Protein AF-A0A162N1V1-F1 (afdb_monomer)

Nearest PDB structures (foldseek):
  2wbl-assembly1_B  TM=1.591E-01  e=2.374E+00  Arabidopsis thaliana
  2nty-assembly1_B  TM=1.652E-01  e=4.069E+00  Arabidopsis thaliana
  2wbl-assembly1_A  TM=1.529E-01  e=6.974E+00  Arabidopsis thaliana

Structure (mmCIF, N/CA/C/O backbone):
data_AF-A0A162N1V1-F1
#
_entry.id   AF-A0A162N1V1-F1
#
loop_
_atom_site.group_PDB
_atom_site.id
_atom_site.type_symbol
_atom_site.label_atom_id
_atom_site.label_alt_id
_atom_site.label_comp_id
_atom_site.label_asym_id
_atom_site.label_entity_id
_atom_site.label_seq_id
_atom_site.pdbx_PDB_ins_code
_atom_site.Cartn_x
_atom_site.Cartn_y
_atom_site.Cartn_z
_atom_site.occupancy
_atom_site.B_iso_or_equiv
_atom_site.auth_seq_id
_atom_site.auth_comp_id
_atom_site.auth_asym_id
_atom_site.auth_atom_id
_atom_site.pdbx_PDB_model_num
ATOM 1 N N . MET A 1 1 ? -23.424 -0.439 7.252 1.00 66.56 1 MET A N 1
ATOM 2 C CA . MET A 1 1 ? -23.091 0.760 8.064 1.00 66.56 1 MET A CA 1
ATOM 3 C C . MET A 1 1 ? -23.721 2.068 7.557 1.00 66.56 1 MET A C 1
ATOM 5 O O . MET A 1 1 ? -23.183 3.139 7.819 1.00 66.56 1 MET A O 1
ATOM 9 N N . TYR A 1 2 ? -24.868 2.038 6.872 1.00 81.31 2 TYR A N 1
ATOM 10 C CA . TYR A 1 2 ? -25.523 3.265 6.403 1.00 81.31 2 TYR A CA 1
ATOM 11 C C . TYR A 1 2 ? -26.955 3.328 6.916 1.00 81.31 2 TYR A C 1
ATOM 13 O O . TYR A 1 2 ? -27.543 2.289 7.212 1.00 81.31 2 TYR A O 1
ATOM 21 N N . TYR A 1 3 ? -27.507 4.531 7.008 1.00 83.12 3 TYR A N 1
ATOM 22 C CA . TYR A 1 3 ? -28.946 4.743 7.127 1.00 83.12 3 TYR A CA 1
ATOM 23 C C . TYR A 1 3 ? -29.413 5.690 6.024 1.00 83.12 3 TYR A C 1
ATOM 25 O O . TYR A 1 3 ? -28.648 6.526 5.539 1.00 83.12 3 TYR A O 1
ATOM 33 N N . GLU A 1 4 ? -30.661 5.536 5.601 1.00 89.25 4 GLU A N 1
ATOM 34 C CA . GLU A 1 4 ? -31.267 6.379 4.576 1.00 89.25 4 GLU A CA 1
ATOM 35 C C . GLU A 1 4 ? -32.156 7.424 5.233 1.00 89.25 4 GLU A C 1
ATOM 37 O O . GLU A 1 4 ? -32.914 7.127 6.156 1.00 89.25 4 GLU A O 1
ATOM 42 N N . LYS A 1 5 ? -32.060 8.662 4.755 1.00 86.94 5 LYS A N 1
ATOM 43 C CA . LYS A 1 5 ? -32.972 9.727 5.151 1.00 86.94 5 LYS A CA 1
ATOM 44 C C . LYS A 1 5 ? -33.455 10.461 3.917 1.00 86.94 5 LYS A C 1
ATOM 46 O O . LYS A 1 5 ? -32.664 10.805 3.035 1.00 86.94 5 LYS A O 1
ATOM 51 N N . ASP A 1 6 ? -34.749 10.729 3.894 1.00 90.44 6 ASP A N 1
ATOM 52 C CA . ASP A 1 6 ? -35.349 11.560 2.869 1.00 90.44 6 ASP A CA 1
ATOM 53 C C . ASP A 1 6 ? -34.936 13.015 3.068 1.00 90.44 6 ASP A C 1
ATOM 55 O O . ASP A 1 6 ? -35.068 13.586 4.158 1.00 90.44 6 ASP A O 1
ATOM 59 N N . LYS A 1 7 ? -34.426 13.624 2.001 1.00 90.38 7 LYS A N 1
ATOM 60 C CA . LYS A 1 7 ? -34.150 15.055 1.955 1.00 90.38 7 LYS A CA 1
ATOM 61 C C . LYS A 1 7 ? -34.805 15.689 0.749 1.00 90.38 7 LYS A C 1
ATOM 63 O O . LYS A 1 7 ? -34.819 15.136 -0.349 1.00 90.38 7 LYS A O 1
ATOM 68 N N . TRP A 1 8 ? -35.300 16.891 0.986 1.00 88.75 8 TRP A N 1
ATOM 69 C CA . TRP A 1 8 ? -35.895 17.739 -0.024 1.00 88.75 8 TRP A CA 1
ATOM 70 C C . TRP A 1 8 ? -34.824 18.605 -0.675 1.00 88.75 8 TRP A C 1
ATOM 72 O O . TRP A 1 8 ? -34.018 19.237 0.008 1.00 88.75 8 TRP A O 1
ATOM 82 N N . PHE A 1 9 ? -34.835 18.633 -2.000 1.00 86.88 9 PHE A N 1
ATOM 83 C CA . PHE A 1 9 ? -33.940 19.429 -2.824 1.00 86.88 9 PHE A CA 1
ATOM 84 C C . PHE A 1 9 ? -34.755 20.326 -3.745 1.00 86.88 9 PHE A C 1
ATOM 86 O O . PHE A 1 9 ? -35.686 19.862 -4.405 1.00 86.88 9 PHE A O 1
ATOM 93 N N . ALA A 1 10 ? -34.382 21.600 -3.818 1.00 87.69 10 ALA A N 1
ATOM 94 C CA . ALA A 1 10 ? -34.964 22.529 -4.772 1.00 87.69 10 ALA A CA 1
ATOM 95 C C . ALA A 1 10 ? -34.294 22.355 -6.141 1.00 87.69 10 ALA A C 1
ATOM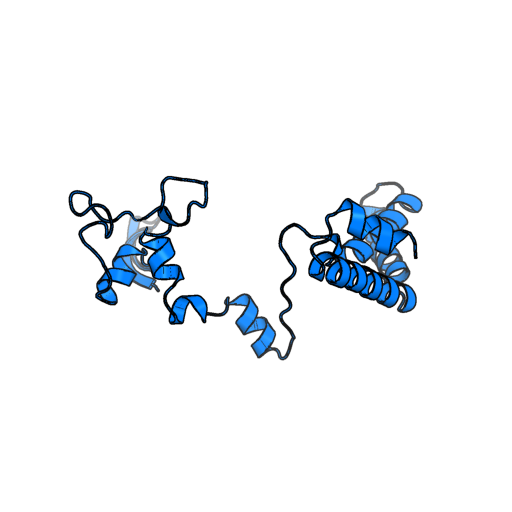 97 O O . ALA A 1 10 ? -33.071 22.448 -6.270 1.00 87.69 10 ALA A O 1
ATOM 98 N N . LYS A 1 11 ? -35.093 22.119 -7.182 1.00 84.06 11 LYS A N 1
ATOM 99 C CA . LYS A 1 11 ? -34.633 22.199 -8.572 1.00 84.06 11 LYS A CA 1
ATOM 100 C C . LYS A 1 11 ? -34.543 23.661 -9.007 1.00 84.06 11 LYS A C 1
ATOM 102 O O . LYS A 1 11 ? -35.267 24.516 -8.507 1.00 84.06 11 LYS A O 1
ATOM 107 N N . LYS A 1 12 ? -33.728 23.932 -10.033 1.00 80.25 12 LYS A N 1
ATOM 108 C CA . LYS A 1 12 ? -33.642 25.258 -10.679 1.00 80.25 12 LYS A CA 1
ATOM 109 C C . LYS A 1 12 ? -34.987 25.755 -11.237 1.00 80.25 12 LYS A C 1
ATOM 111 O O . LYS A 1 12 ? -35.164 26.954 -11.387 1.00 80.25 12 LYS A O 1
ATOM 116 N N . SER A 1 13 ? -35.928 24.848 -11.511 1.00 80.88 13 SER A N 1
ATOM 117 C CA . SER A 1 13 ? -37.301 25.157 -11.931 1.00 80.88 13 SER A CA 1
ATOM 118 C C . SER A 1 13 ? -38.235 25.581 -10.786 1.00 80.88 13 SER A C 1
ATOM 120 O O . SER A 1 13 ? -39.411 25.816 -11.033 1.00 80.88 13 SER A O 1
ATOM 122 N N . GLY A 1 14 ? -37.761 25.622 -9.533 1.00 82.06 14 GLY A N 1
ATOM 123 C CA . GLY A 1 14 ? -38.580 25.906 -8.346 1.00 82.06 14 GLY A CA 1
ATOM 124 C C . GLY A 1 14 ? -39.347 24.698 -7.792 1.00 82.06 14 GLY A C 1
ATOM 125 O O . GLY A 1 14 ? -39.956 24.789 -6.730 1.00 82.06 14 GLY A O 1
ATOM 126 N N . GLN A 1 15 ? -39.297 23.545 -8.467 1.00 85.31 15 GLN A N 1
ATOM 127 C CA . GLN A 1 15 ? -39.925 22.310 -7.997 1.00 85.31 15 GLN A CA 1
ATOM 128 C C . GLN A 1 15 ? -39.075 21.632 -6.912 1.00 85.31 15 GLN A C 1
ATOM 130 O O . GLN A 1 15 ? -37.866 21.459 -7.078 1.00 85.31 15 GLN A O 1
ATOM 135 N N . TRP A 1 16 ? -39.716 21.175 -5.839 1.00 86.25 16 TRP A N 1
ATOM 136 C CA . TRP A 1 16 ? -39.074 20.366 -4.806 1.00 86.25 16 TRP A CA 1
ATOM 137 C C . TRP A 1 16 ? -39.120 18.885 -5.165 1.00 86.25 16 TRP A C 1
ATOM 139 O O . TRP A 1 16 ? -40.156 18.369 -5.583 1.00 86.25 16 TRP A O 1
ATOM 149 N N . VAL A 1 17 ? -37.995 18.196 -4.994 1.00 89.56 17 VAL A N 1
ATOM 150 C CA . VAL A 1 17 ? -37.920 16.738 -5.115 1.00 89.56 17 VAL A CA 1
ATOM 151 C C . VAL A 1 17 ? -37.348 16.119 -3.858 1.00 89.56 17 VAL A C 1
ATOM 153 O O . VAL A 1 17 ? -36.407 16.642 -3.261 1.00 89.56 17 VAL A O 1
ATOM 156 N N . GLN A 1 18 ? -37.931 14.995 -3.465 1.00 89.94 18 GLN A N 1
ATOM 157 C CA . GLN A 1 18 ? -37.475 14.187 -2.349 1.00 89.94 18 GLN A CA 1
ATOM 158 C C . GLN A 1 18 ? -36.521 13.126 -2.885 1.00 89.94 18 GLN A C 1
ATOM 160 O O . GLN A 1 18 ? -36.903 12.319 -3.729 1.00 89.94 18 GLN A O 1
ATOM 165 N N . ASN A 1 19 ? -35.285 13.130 -2.396 1.00 88.81 19 ASN A N 1
ATOM 166 C CA . ASN A 1 19 ? -34.321 12.078 -2.689 1.00 88.81 19 ASN A CA 1
ATOM 167 C C . ASN A 1 19 ? -33.928 11.382 -1.388 1.00 88.81 19 ASN A C 1
ATOM 169 O O . ASN A 1 19 ? -33.697 12.033 -0.363 1.00 88.81 19 ASN A O 1
ATOM 173 N N . LYS A 1 20 ? -33.777 10.060 -1.457 1.00 90.12 20 LYS A N 1
ATOM 174 C CA . LYS A 1 20 ? -33.147 9.275 -0.397 1.00 90.12 20 LYS A CA 1
ATOM 175 C C . LYS A 1 20 ? -31.642 9.482 -0.438 1.00 90.12 20 LYS A C 1
ATOM 177 O O . LYS A 1 20 ? -31.002 9.209 -1.450 1.00 90.1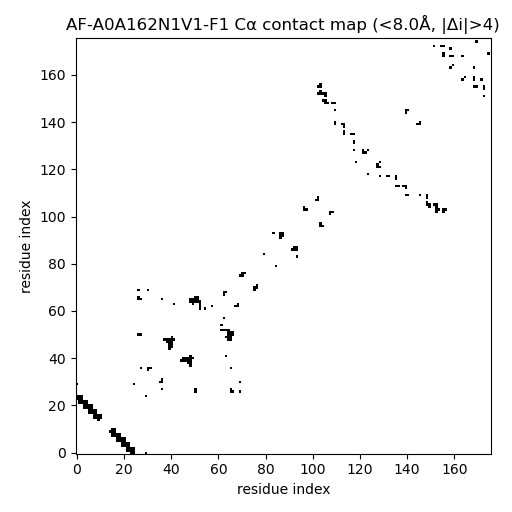2 20 LYS A O 1
ATOM 182 N N . ILE A 1 21 ? -31.074 9.945 0.669 1.00 90.06 21 ILE A N 1
ATOM 183 C CA . ILE A 1 21 ? -29.625 10.066 0.831 1.00 90.06 21 ILE A CA 1
ATOM 184 C C . ILE A 1 21 ? -29.156 9.020 1.833 1.00 90.06 21 ILE A C 1
ATOM 186 O O . ILE A 1 21 ? -29.722 8.904 2.921 1.00 90.06 21 ILE A O 1
ATOM 190 N N . LYS A 1 22 ? -28.087 8.303 1.480 1.00 90.44 22 LYS A N 1
ATOM 191 C CA . LYS A 1 22 ? -27.373 7.403 2.388 1.00 90.44 22 LYS A CA 1
ATOM 192 C C . LYS A 1 22 ? -26.377 8.187 3.240 1.00 90.44 22 LYS A C 1
ATOM 194 O O . LYS A 1 22 ? -25.547 8.925 2.715 1.00 90.44 22 LYS A O 1
ATOM 199 N N . TYR A 1 23 ? -26.438 7.985 4.549 1.00 85.06 23 TYR A N 1
ATOM 200 C CA . TYR A 1 23 ? -25.517 8.536 5.538 1.00 85.06 23 TYR A CA 1
ATOM 201 C C . TYR A 1 23 ? -24.689 7.424 6.161 1.00 85.06 23 TYR A C 1
ATOM 203 O O . TYR A 1 23 ? -25.230 6.371 6.489 1.00 85.06 23 TYR A O 1
ATOM 211 N N . VAL A 1 24 ? -23.390 7.661 6.347 1.00 86.81 24 VAL A N 1
ATOM 212 C CA . VAL A 1 24 ? -22.519 6.758 7.112 1.00 86.81 24 VAL A CA 1
ATOM 213 C C . VAL A 1 24 ? -22.916 6.841 8.586 1.00 86.81 24 VAL A C 1
ATOM 215 O O . VAL A 1 24 ? -23.063 7.939 9.131 1.00 86.81 24 VAL A O 1
ATOM 218 N N . LYS A 1 25 ? -23.102 5.691 9.237 1.00 88.50 25 LYS A N 1
ATOM 219 C CA . LYS A 1 25 ? -23.324 5.630 10.686 1.00 88.50 25 LYS A CA 1
ATOM 220 C C . LYS A 1 25 ? -22.042 6.030 11.422 1.00 88.50 25 LYS A C 1
ATOM 222 O O . LYS A 1 25 ? -20.963 5.552 11.093 1.00 88.50 25 LYS A O 1
ATOM 227 N N . GLY A 1 26 ? -22.163 6.902 12.421 1.00 89.25 26 GLY A N 1
ATOM 228 C CA . GLY A 1 26 ? -21.042 7.254 13.295 1.00 89.25 26 GLY A CA 1
ATOM 229 C C . GLY A 1 26 ? -20.759 6.158 14.325 1.00 89.25 26 GLY A C 1
ATOM 230 O O . GLY A 1 26 ? -21.663 5.411 14.693 1.00 89.25 26 GLY A O 1
ATOM 231 N N . VAL A 1 27 ? -19.528 6.107 14.840 1.00 90.25 27 VAL A N 1
ATOM 232 C CA . VAL A 1 27 ? -19.072 5.081 15.801 1.00 90.25 27 VAL A CA 1
ATOM 233 C C . VAL A 1 27 ? -19.964 4.953 17.026 1.00 90.25 27 VAL A C 1
ATOM 235 O O . VAL A 1 27 ? -20.311 3.841 17.406 1.00 90.25 27 VAL A O 1
ATOM 238 N N . ARG A 1 28 ? -20.410 6.075 17.600 1.00 90.00 28 ARG A N 1
ATOM 239 C CA . ARG A 1 28 ? -21.364 6.054 18.714 1.00 90.00 28 ARG A CA 1
ATOM 240 C C . ARG A 1 28 ? -22.637 5.282 18.370 1.00 90.00 28 ARG A C 1
ATOM 242 O O . ARG A 1 28 ? -23.040 4.423 19.135 1.00 90.00 28 ARG A O 1
ATOM 249 N N . HIS A 1 29 ? -23.237 5.571 17.218 1.00 89.94 29 HIS A N 1
ATOM 250 C CA . HIS A 1 29 ? -24.493 4.947 16.816 1.00 89.94 29 HIS A CA 1
ATOM 251 C C . HIS A 1 29 ? -24.323 3.445 16.571 1.00 89.94 29 HIS A C 1
ATOM 253 O O . HIS A 1 29 ? -25.170 2.659 16.970 1.00 89.94 29 HIS A O 1
ATOM 259 N N . ILE A 1 30 ? -23.197 3.045 15.970 1.00 90.88 30 ILE A N 1
ATOM 260 C CA . ILE A 1 30 ? -22.855 1.630 15.778 1.00 90.88 30 ILE A CA 1
ATOM 261 C C . ILE A 1 30 ? -22.741 0.923 17.138 1.00 90.88 30 ILE A C 1
ATOM 263 O O . ILE A 1 30 ? -23.333 -0.131 17.337 1.00 90.88 30 ILE A O 1
ATOM 267 N N . LEU A 1 31 ? -22.035 1.526 18.098 1.00 90.75 31 LEU A N 1
ATOM 268 C CA . LEU A 1 31 ? -21.879 0.957 19.439 1.00 90.75 31 LEU A CA 1
ATOM 269 C C . LEU A 1 31 ? -23.195 0.926 20.230 1.00 90.75 31 LEU A C 1
ATOM 271 O O . LEU A 1 31 ? -23.425 -0.022 20.973 1.00 90.75 31 LEU A O 1
ATOM 275 N N . GLU A 1 32 ? -24.067 1.924 20.070 1.00 91.75 32 GLU A N 1
ATOM 276 C CA . GLU A 1 32 ? -25.410 1.938 20.670 1.00 91.75 32 GLU A CA 1
ATOM 277 C C . GLU A 1 32 ? -26.279 0.800 20.115 1.00 91.75 32 GLU A C 1
ATOM 279 O O . GLU A 1 32 ? -26.897 0.080 20.895 1.00 91.75 32 GLU A O 1
ATOM 284 N N . GLU A 1 33 ? -26.279 0.581 18.794 1.00 91.00 33 GLU A N 1
ATOM 285 C CA . GLU A 1 33 ? -27.004 -0.532 18.155 1.00 91.00 33 GLU A CA 1
ATOM 286 C C . GLU A 1 33 ? -26.528 -1.904 18.649 1.00 91.00 33 GLU A C 1
ATOM 288 O O . GLU A 1 33 ? -27.315 -2.846 18.708 1.00 91.00 33 GLU A O 1
ATOM 293 N N . TYR A 1 34 ? -25.252 -2.010 19.020 1.00 88.69 34 TYR A N 1
ATOM 294 C CA . TYR A 1 34 ? -24.638 -3.250 19.495 1.00 88.69 34 TYR A CA 1
ATOM 295 C C . TYR A 1 34 ? -24.764 -3.409 21.022 1.00 88.69 34 TYR A C 1
ATOM 297 O O . TYR A 1 34 ? -24.332 -4.419 21.571 1.00 88.69 34 TYR A O 1
ATOM 305 N N . GLY A 1 35 ? -25.331 -2.422 21.729 1.00 91.38 35 GLY A N 1
ATOM 306 C CA . GLY A 1 35 ? -25.414 -2.421 23.195 1.00 91.38 35 GLY A CA 1
ATOM 307 C C . GLY A 1 35 ? -24.058 -2.258 23.895 1.00 91.38 35 GLY A C 1
ATOM 308 O O . GLY A 1 35 ? -23.925 -2.590 25.068 1.00 91.38 35 GLY A O 1
ATOM 309 N N . LEU A 1 36 ? -23.051 -1.751 23.181 1.00 90.69 36 LEU A N 1
ATOM 310 C CA . LEU A 1 36 ? -21.666 -1.602 23.639 1.00 90.69 36 LEU A CA 1
ATOM 311 C C . LEU A 1 36 ? -21.281 -0.143 23.928 1.00 90.69 36 LEU A C 1
ATOM 313 O O . LEU A 1 36 ? -20.124 0.155 24.227 1.00 90.69 36 LEU A O 1
ATOM 317 N N . TRP A 1 37 ? -22.227 0.793 23.815 1.00 90.69 37 TRP A N 1
ATOM 318 C CA . TRP A 1 37 ? -21.974 2.189 24.147 1.00 90.69 37 TRP A CA 1
ATOM 319 C C . TRP A 1 37 ? -21.910 2.411 25.659 1.00 90.69 37 TRP A C 1
ATOM 321 O O . TRP A 1 37 ? -22.849 2.099 26.391 1.00 90.69 37 TRP A O 1
ATOM 331 N N . LEU A 1 38 ? -20.816 3.016 26.121 1.00 87.12 38 LEU A N 1
ATOM 332 C CA . LEU A 1 38 ? -20.636 3.398 27.516 1.00 87.12 38 LEU A CA 1
ATOM 333 C C . LEU A 1 38 ? -20.939 4.888 27.705 1.00 87.12 38 LEU A C 1
ATOM 335 O O . LEU A 1 38 ? -20.357 5.748 27.047 1.00 87.12 38 LEU A O 1
ATOM 339 N N . GLU A 1 39 ? -21.808 5.218 28.661 1.00 87.69 39 GLU A N 1
ATOM 340 C CA . GLU A 1 39 ? -22.079 6.618 29.030 1.00 87.69 39 GLU A CA 1
ATOM 341 C C . GLU A 1 39 ? -20.889 7.276 29.747 1.00 87.69 39 GLU A C 1
ATOM 343 O O . GLU A 1 39 ? -20.705 8.497 29.702 1.00 87.69 39 GLU A O 1
ATOM 348 N N . LYS A 1 40 ? -20.059 6.461 30.406 1.00 84.81 40 LYS A N 1
ATOM 349 C CA . LYS A 1 40 ? -18.925 6.882 31.233 1.00 84.81 40 LYS A CA 1
ATOM 350 C C . LYS A 1 40 ? -17.637 6.204 30.781 1.00 84.81 40 LYS A C 1
ATOM 352 O O . LYS A 1 40 ? -17.659 5.090 30.272 1.00 84.81 40 LYS A O 1
ATOM 357 N N . ASP A 1 41 ? -16.518 6.894 30.966 1.00 80.75 41 ASP A N 1
ATOM 358 C CA . ASP A 1 41 ? -15.185 6.362 30.681 1.00 80.75 41 ASP A CA 1
ATOM 359 C C . ASP A 1 41 ? -14.837 5.235 31.678 1.00 80.75 41 ASP A C 1
ATOM 361 O O . ASP A 1 41 ? -15.076 5.375 32.880 1.00 80.75 41 ASP A O 1
ATOM 365 N N . LEU A 1 42 ? -14.278 4.129 31.169 1.00 75.44 42 LEU A N 1
ATOM 366 C CA . LEU A 1 42 ? -13.913 2.930 31.943 1.00 75.44 42 LEU A CA 1
ATOM 367 C C . LEU A 1 42 ? -12.929 3.229 33.085 1.00 75.44 42 LEU A C 1
ATOM 369 O O . LEU A 1 42 ? -12.992 2.591 34.132 1.00 75.44 42 LEU A O 1
ATOM 373 N N . TYR A 1 43 ? -12.049 4.217 32.902 1.00 74.25 43 TYR A N 1
ATOM 374 C CA . TYR A 1 43 ? -10.979 4.562 33.844 1.00 74.25 43 TYR A CA 1
ATOM 375 C C . TYR A 1 43 ? -11.292 5.825 34.641 1.00 74.25 43 TYR A C 1
ATOM 377 O O . TYR A 1 43 ? -10.715 6.065 35.701 1.00 74.25 43 TYR A O 1
ATOM 385 N N . ASN A 1 44 ? -12.207 6.659 34.143 1.00 76.19 44 ASN A N 1
ATOM 386 C CA . ASN A 1 44 ? -12.663 7.849 34.845 1.00 76.19 44 ASN A CA 1
ATOM 387 C C . ASN A 1 44 ? -14.197 7.942 34.827 1.00 76.19 44 ASN A C 1
ATOM 389 O O . ASN A 1 44 ? -14.754 8.661 33.994 1.00 76.19 44 ASN A O 1
ATOM 393 N N . PRO A 1 45 ? -14.886 7.310 35.796 1.00 7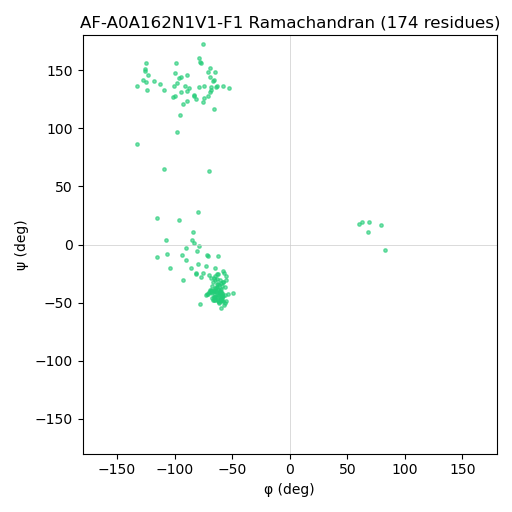7.69 45 PRO A N 1
ATOM 394 C CA . PRO A 1 45 ? -16.351 7.264 35.855 1.00 77.69 45 PRO A CA 1
ATOM 395 C C . PRO A 1 45 ? -17.041 8.631 36.002 1.00 77.69 45 PRO A C 1
ATOM 397 O O . PRO A 1 45 ? -18.268 8.726 35.920 1.00 77.69 45 PRO A O 1
ATOM 400 N N . ILE A 1 46 ? -16.279 9.697 36.262 1.00 81.12 46 ILE A N 1
ATOM 401 C CA . ILE A 1 46 ? -16.779 11.075 36.347 1.00 81.12 46 ILE A CA 1
ATOM 402 C C . ILE A 1 46 ? -16.915 11.683 34.941 1.00 81.12 46 ILE A C 1
ATOM 404 O O . ILE A 1 46 ? -17.715 12.591 34.722 1.00 81.12 46 ILE A O 1
ATOM 408 N N . LYS A 1 47 ? -16.151 11.184 33.963 1.00 81.44 47 LYS A N 1
ATOM 409 C CA . LYS A 1 47 ? -16.116 11.703 32.594 1.00 81.44 47 LYS A CA 1
ATOM 410 C C . LYS A 1 47 ? -16.968 10.849 31.659 1.00 81.44 47 LYS A C 1
ATOM 412 O O . LYS A 1 47 ? -17.064 9.635 31.814 1.00 81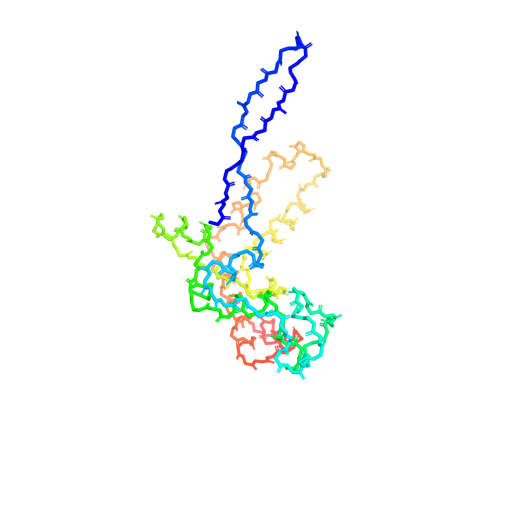.44 47 LYS A O 1
ATOM 417 N N . LYS A 1 48 ? -17.552 11.499 30.649 1.00 85.81 48 LYS A N 1
ATOM 418 C CA . LYS A 1 48 ? -18.207 10.810 29.530 1.00 85.81 48 LYS A CA 1
ATOM 419 C C . LYS A 1 48 ? -17.186 10.024 28.720 1.00 85.81 48 LYS A C 1
ATOM 421 O O . LYS A 1 48 ? -16.038 10.463 28.586 1.00 85.81 48 LYS A O 1
ATOM 426 N N . TRP A 1 49 ? -17.626 8.911 28.143 1.00 86.75 49 TRP A N 1
ATOM 427 C CA . TRP A 1 49 ? -16.776 8.143 27.249 1.00 86.75 49 TRP A CA 1
ATOM 428 C C . TRP A 1 49 ? -16.404 8.961 26.011 1.00 86.75 49 TRP A C 1
ATOM 430 O O . TRP A 1 49 ? -17.212 9.703 25.445 1.00 86.75 49 TRP A O 1
ATOM 440 N N . ARG A 1 50 ? -15.132 8.885 25.628 1.00 86.38 50 ARG A N 1
ATOM 441 C CA . ARG A 1 50 ? -14.563 9.708 24.562 1.00 86.38 50 ARG A CA 1
ATOM 442 C C . ARG A 1 50 ? -14.682 8.987 23.229 1.00 86.38 50 ARG A C 1
ATOM 444 O O . ARG A 1 50 ? -14.354 7.810 23.143 1.00 86.38 50 ARG A O 1
ATOM 451 N N . LEU A 1 51 ? -15.075 9.716 22.184 1.00 86.00 51 LEU A N 1
ATOM 452 C CA . LEU A 1 51 ? -15.035 9.210 20.807 1.00 86.00 51 LEU A CA 1
ATOM 453 C C . LEU A 1 51 ? -13.592 8.950 20.358 1.00 86.00 51 LEU A C 1
ATOM 455 O O . LEU A 1 51 ? -13.280 7.859 19.885 1.00 86.00 51 LEU A O 1
ATOM 459 N N . ASP A 1 52 ? -12.716 9.928 20.604 1.00 82.75 52 ASP A N 1
ATOM 460 C CA . ASP A 1 52 ? -11.320 9.943 20.167 1.00 82.75 52 ASP A CA 1
ATOM 461 C C . ASP A 1 52 ? -10.342 10.094 21.336 1.00 82.75 52 ASP A C 1
ATOM 463 O O . ASP A 1 52 ? -10.605 10.795 22.323 1.00 82.75 52 ASP A O 1
ATOM 467 N N . CYS A 1 53 ? -9.181 9.455 21.205 1.00 76.38 53 CYS A N 1
ATOM 468 C CA . CYS A 1 53 ? -8.047 9.653 22.101 1.00 76.38 53 CYS A CA 1
ATOM 469 C C . CYS A 1 53 ? -7.451 11.052 21.906 1.00 76.38 53 CYS A C 1
ATOM 471 O O . CYS A 1 53 ? -7.393 11.567 20.792 1.00 76.38 53 CYS A O 1
ATOM 473 N N . LYS A 1 54 ? -6.982 11.677 22.994 1.00 66.81 54 LYS A N 1
ATOM 474 C CA . LYS A 1 54 ? -6.365 13.015 22.937 1.00 66.81 54 LYS A CA 1
ATOM 475 C C . LYS A 1 54 ? -4.866 12.992 22.608 1.00 66.81 54 LYS A C 1
ATOM 477 O O . LYS A 1 54 ? -4.343 14.029 22.214 1.00 66.81 54 LYS A O 1
ATOM 482 N N . SER A 1 55 ? -4.172 11.867 22.796 1.00 56.75 55 SER A N 1
ATOM 483 C CA . SER A 1 55 ? -2.726 11.767 22.564 1.00 56.75 55 SER A CA 1
ATOM 484 C C . SER A 1 55 ? -2.416 11.176 21.187 1.00 56.75 55 SER A C 1
ATOM 486 O O . SER A 1 55 ? -3.049 10.214 20.760 1.00 56.75 55 SER A O 1
ATOM 488 N N . LYS A 1 56 ? -1.410 11.747 20.509 1.00 54.44 56 LYS A N 1
ATOM 489 C CA . LYS A 1 56 ? -0.695 11.086 19.400 1.00 54.44 56 LYS A CA 1
ATOM 490 C C . LYS A 1 56 ? 0.232 9.975 19.907 1.00 54.44 56 LYS A C 1
ATOM 492 O O . LYS A 1 56 ? 0.609 9.107 19.128 1.00 54.44 56 LYS A O 1
ATOM 497 N N . ASP A 1 57 ? 0.560 10.011 21.197 1.00 47.50 57 ASP A N 1
ATOM 498 C CA . ASP A 1 57 ? 1.465 9.069 21.834 1.00 47.50 57 ASP A CA 1
ATOM 499 C C . ASP A 1 57 ? 0.706 7.856 22.369 1.00 47.50 57 ASP A C 1
ATOM 501 O O . ASP A 1 57 ? -0.249 7.957 23.151 1.00 47.50 57 ASP A O 1
ATOM 505 N N . THR A 1 58 ? 1.167 6.710 21.886 1.00 47.72 58 THR A N 1
ATOM 506 C CA . THR A 1 58 ? 0.807 5.335 22.211 1.00 47.72 58 THR A CA 1
ATOM 507 C C . THR A 1 58 ? 1.287 4.948 23.611 1.00 47.72 58 THR A C 1
ATOM 509 O O . THR A 1 58 ? 2.116 4.053 23.748 1.00 47.72 58 THR A O 1
ATOM 512 N N . SER A 1 59 ? 0.799 5.593 24.672 1.00 52.62 59 SER A N 1
ATOM 513 C CA . SER A 1 59 ? 0.779 4.892 25.961 1.00 52.62 59 SER A CA 1
ATOM 514 C C . SER A 1 59 ? -0.356 3.864 25.917 1.00 52.62 59 SER A C 1
ATOM 516 O O . SER A 1 59 ? -1.441 4.156 25.402 1.00 52.62 59 SER A O 1
ATOM 518 N N . GLU A 1 60 ? -0.119 2.643 26.404 1.00 53.84 60 GLU A N 1
ATOM 519 C CA . GLU A 1 60 ? -1.146 1.586 26.456 1.00 53.84 60 GLU A CA 1
ATOM 520 C C . GLU A 1 60 ? -2.403 2.042 27.214 1.00 53.84 60 GLU A C 1
ATOM 522 O O . GLU A 1 60 ? -3.518 1.670 26.851 1.00 53.84 60 GLU A O 1
ATOM 527 N N . ASP A 1 61 ? -2.236 2.983 28.145 1.00 51.16 61 ASP A N 1
ATOM 528 C CA . ASP A 1 61 ? -3.306 3.599 28.930 1.00 51.16 61 ASP A CA 1
ATOM 529 C C . ASP A 1 61 ? -4.218 4.559 28.138 1.00 51.16 61 ASP A C 1
ATOM 531 O O . ASP A 1 61 ? -5.254 4.997 28.641 1.00 51.16 61 ASP A O 1
ATOM 535 N N . SER A 1 62 ? -3.864 4.907 26.894 1.00 52.72 62 SER A N 1
ATOM 536 C CA . SER A 1 62 ? -4.647 5.815 26.041 1.00 52.72 62 SER A CA 1
ATOM 537 C C . SER A 1 62 ? -5.635 5.086 25.118 1.00 52.72 62 SER A C 1
ATOM 539 O O . SER A 1 62 ? -6.487 5.734 24.521 1.00 52.72 62 SER A O 1
ATOM 541 N N . LYS A 1 63 ? -5.605 3.750 24.998 1.00 56.84 63 LYS A N 1
ATOM 542 C CA . LYS A 1 63 ? -6.356 2.981 23.972 1.00 56.84 63 LYS A CA 1
ATOM 543 C C . LYS A 1 63 ? -7.850 2.731 24.261 1.00 56.84 63 LYS A C 1
ATOM 545 O O . LYS A 1 63 ? -8.419 1.769 23.760 1.00 56.84 63 LYS A O 1
ATOM 550 N N . TYR A 1 64 ? -8.523 3.594 25.019 1.00 71.31 64 TYR A N 1
ATOM 551 C CA . TYR A 1 64 ? -9.892 3.321 25.492 1.00 71.31 64 TYR A CA 1
ATOM 552 C C . TYR A 1 64 ? -10.958 4.273 24.955 1.00 71.31 64 TYR A C 1
ATOM 554 O O . TYR A 1 64 ? -12.007 4.428 25.575 1.00 71.31 64 TYR A O 1
ATOM 562 N N . CYS A 1 65 ? -10.723 4.940 23.822 1.00 85.06 65 CYS A N 1
ATOM 563 C CA . CYS A 1 65 ? -11.791 5.683 23.152 1.00 85.06 65 CYS A CA 1
ATOM 564 C C . CYS A 1 65 ? -12.712 4.745 22.358 1.00 85.06 65 CYS A C 1
ATOM 566 O O . CYS A 1 65 ? -12.329 3.632 21.993 1.00 85.06 65 CYS A O 1
ATOM 568 N N . ALA A 1 66 ? -13.913 5.224 22.045 1.00 88.69 66 ALA A N 1
ATOM 569 C CA . ALA A 1 66 ? -14.917 4.467 21.310 1.00 88.69 66 ALA A CA 1
ATOM 570 C C . ALA A 1 66 ? -14.411 3.962 19.946 1.00 88.69 66 ALA A C 1
ATOM 572 O O . ALA A 1 66 ? -14.725 2.838 19.570 1.00 88.69 66 ALA A O 1
ATOM 573 N N . HIS A 1 67 ? -13.589 4.740 19.226 1.00 87.88 67 HIS A N 1
ATOM 574 C CA . HIS A 1 67 ? -12.977 4.278 17.972 1.00 87.88 67 HIS A CA 1
ATOM 575 C C . HIS A 1 67 ? -12.059 3.065 18.158 1.00 87.88 67 HIS A C 1
ATOM 577 O O . HIS A 1 67 ? -12.190 2.099 17.413 1.00 87.88 67 HIS A O 1
ATOM 583 N N . HIS A 1 68 ? -11.152 3.090 19.141 1.00 86.75 68 HIS A N 1
ATOM 584 C CA . HIS A 1 68 ? -10.256 1.957 19.401 1.00 86.75 68 HIS A CA 1
ATOM 585 C C . HIS A 1 68 ? -11.031 0.730 19.880 1.00 86.75 68 HIS A C 1
ATOM 587 O O . HIS A 1 68 ? -10.756 -0.375 19.427 1.00 86.75 68 HIS A O 1
ATOM 593 N N . PHE A 1 69 ? -12.032 0.937 20.736 1.00 88.19 69 PHE A N 1
ATOM 594 C CA . PHE A 1 69 ? -12.895 -0.136 21.214 1.00 88.19 69 PHE A CA 1
ATOM 595 C C . PHE A 1 69 ? -13.713 -0.779 20.085 1.00 88.19 69 PHE A C 1
ATOM 597 O O . PHE A 1 69 ? -13.854 -2.000 20.043 1.00 88.19 69 PHE A O 1
ATOM 604 N N . LEU A 1 70 ? -14.241 0.028 19.157 1.00 89.00 70 LEU A N 1
ATOM 605 C CA . LEU A 1 70 ? -14.928 -0.483 17.972 1.00 89.00 70 LEU A CA 1
ATOM 606 C C . LEU A 1 70 ? -13.954 -1.244 17.064 1.00 89.00 70 LEU A C 1
ATOM 608 O O . LEU A 1 70 ? -14.266 -2.340 16.618 1.00 89.00 70 LEU A O 1
ATOM 612 N N . ALA A 1 71 ? -12.760 -0.693 16.833 1.00 87.38 71 ALA A N 1
ATOM 613 C CA . ALA A 1 71 ? -11.739 -1.327 16.004 1.00 87.38 71 ALA A CA 1
ATOM 614 C C . ALA A 1 71 ? -11.242 -2.661 16.582 1.00 87.38 71 ALA A C 1
ATOM 616 O O . ALA A 1 71 ? -10.865 -3.535 15.814 1.00 87.38 71 ALA A O 1
ATOM 617 N N . SER A 1 72 ? -11.262 -2.836 17.909 1.00 87.69 72 SER A N 1
ATOM 618 C CA . SER A 1 72 ? -10.890 -4.096 18.560 1.00 87.69 72 SER A CA 1
ATOM 619 C C . SER A 1 72 ? -11.993 -5.159 18.550 1.00 87.69 72 SER A C 1
ATOM 621 O O . SER A 1 72 ? -11.746 -6.270 19.018 1.00 87.69 72 SER A O 1
ATOM 623 N N . GLN A 1 73 ? -13.207 -4.848 18.076 1.00 89.25 73 GLN A N 1
ATOM 624 C CA . GLN A 1 73 ? -14.268 -5.852 17.989 1.00 89.25 73 GLN A CA 1
ATOM 625 C C . GLN A 1 73 ? -13.903 -6.944 16.962 1.00 89.25 73 GLN A C 1
ATOM 627 O O . GLN A 1 73 ? -13.320 -6.627 15.922 1.00 89.25 73 GLN A O 1
ATOM 632 N N . PRO A 1 74 ? -14.224 -8.229 17.219 1.00 89.75 74 PRO A N 1
ATOM 633 C CA . PRO A 1 74 ? -13.797 -9.340 16.362 1.00 89.75 74 PRO A CA 1
ATOM 634 C C . PRO A 1 74 ? -14.257 -9.240 14.902 1.00 89.75 74 PRO A C 1
ATOM 636 O O . PRO A 1 74 ? -13.518 -9.616 13.994 1.00 89.75 74 PRO A O 1
ATOM 639 N N . ASP A 1 75 ? -15.460 -8.723 14.659 1.00 89.38 75 ASP A N 1
ATOM 640 C CA . ASP A 1 75 ? -16.011 -8.491 13.321 1.00 89.38 75 ASP A CA 1
ATOM 641 C C . ASP A 1 75 ? -15.239 -7.387 12.587 1.00 89.38 75 ASP A C 1
ATOM 643 O O . ASP A 1 75 ? -14.874 -7.561 11.431 1.00 89.38 75 ASP A O 1
ATOM 647 N N . PHE A 1 76 ? -14.883 -6.298 13.271 1.00 87.50 76 PHE A N 1
ATOM 648 C CA . PHE A 1 76 ? -14.061 -5.233 12.686 1.00 87.50 76 PHE A CA 1
ATOM 649 C C . PHE A 1 76 ? -12.619 -5.677 12.428 1.00 87.50 76 PHE A C 1
ATOM 651 O O . PHE A 1 76 ? -12.056 -5.334 11.391 1.00 87.50 76 PHE A O 1
ATOM 658 N N . MET A 1 77 ? -12.034 -6.463 13.334 1.00 87.31 77 MET A N 1
ATOM 659 C CA . MET A 1 77 ? -10.692 -7.030 13.163 1.00 87.31 77 MET A CA 1
ATOM 660 C C . MET A 1 77 ? -10.621 -8.054 12.025 1.00 87.31 77 MET A C 1
ATOM 662 O O . MET A 1 77 ? -9.578 -8.184 11.388 1.00 87.31 77 MET A O 1
ATOM 666 N N . SER A 1 78 ? -11.706 -8.793 11.778 1.00 89.25 78 SER A N 1
ATOM 667 C CA . SER A 1 78 ? -11.772 -9.796 10.707 1.00 89.25 78 SER A CA 1
ATOM 668 C C . SER A 1 78 ? -12.273 -9.242 9.372 1.00 89.25 78 SER A C 1
ATOM 670 O O . SER A 1 78 ? -12.111 -9.906 8.346 1.00 89.25 78 SER A O 1
ATOM 672 N N . GLN A 1 79 ? -12.845 -8.034 9.355 1.00 90.00 79 GLN A N 1
ATOM 673 C CA . GLN A 1 79 ? -13.374 -7.420 8.143 1.00 90.00 79 GLN A CA 1
ATOM 674 C C . GLN A 1 79 ? -12.253 -7.120 7.143 1.00 90.00 79 GLN A C 1
ATOM 676 O O . GLN A 1 79 ? -11.391 -6.263 7.361 1.00 90.00 79 GLN A O 1
ATOM 681 N N . LYS A 1 80 ? -12.313 -7.783 5.986 1.00 91.06 80 LYS A N 1
ATOM 682 C CA . LYS A 1 80 ? -11.455 -7.463 4.846 1.00 91.06 80 LYS A CA 1
ATOM 683 C C . LYS A 1 80 ? -11.878 -6.128 4.240 1.00 91.06 80 LYS A C 1
ATOM 685 O O . LYS A 1 80 ? -13.044 -5.729 4.273 1.00 91.06 80 LYS A O 1
ATOM 690 N N . THR A 1 81 ? -10.911 -5.399 3.690 1.00 90.31 81 THR A N 1
ATOM 691 C CA . THR A 1 81 ? -11.236 -4.182 2.938 1.00 90.31 81 THR A CA 1
ATOM 692 C C . THR A 1 81 ? -11.944 -4.558 1.638 1.00 90.31 81 THR A C 1
ATOM 694 O O . THR A 1 81 ? -11.651 -5.602 1.064 1.00 9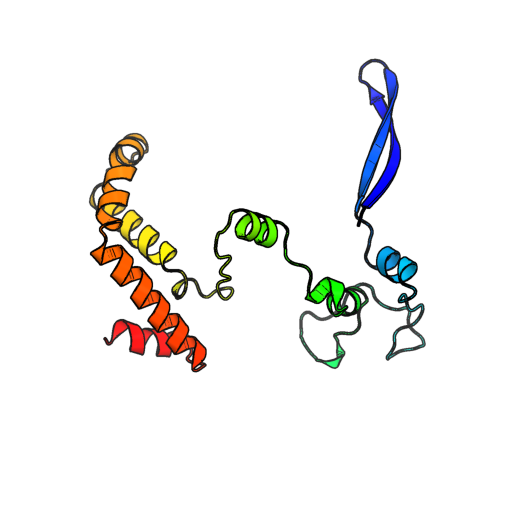0.31 81 THR A O 1
ATOM 697 N N . ALA A 1 82 ? -12.804 -3.680 1.116 1.00 92.19 82 ALA A N 1
ATOM 698 C CA . ALA A 1 82 ? -13.492 -3.928 -0.156 1.00 92.19 82 ALA A CA 1
ATOM 699 C C . ALA A 1 82 ? -12.523 -4.214 -1.322 1.00 92.19 82 ALA A C 1
ATOM 701 O O . ALA A 1 82 ? -12.847 -4.961 -2.238 1.00 92.19 82 ALA A O 1
ATOM 702 N N . LEU A 1 83 ? -11.316 -3.630 -1.289 1.00 92.88 83 LEU A N 1
ATOM 703 C CA . LEU A 1 83 ? -10.278 -3.906 -2.282 1.00 92.88 83 LEU A CA 1
ATOM 704 C C . LEU A 1 83 ? -9.705 -5.319 -2.125 1.00 92.88 83 LEU A C 1
ATOM 706 O O . LEU A 1 83 ? -9.466 -5.991 -3.120 1.00 92.88 83 LEU A O 1
ATOM 710 N N . HIS A 1 84 ? -9.485 -5.756 -0.885 1.00 94.38 84 HIS A N 1
ATOM 711 C CA . HIS A 1 84 ? -9.001 -7.102 -0.588 1.00 94.38 84 HIS A CA 1
ATOM 712 C C . HIS A 1 84 ? -10.010 -8.149 -1.073 1.00 94.38 84 HIS A C 1
ATOM 714 O O . HIS A 1 84 ? -9.625 -9.041 -1.822 1.00 94.38 84 HIS A O 1
ATOM 720 N N . GLU A 1 85 ? -11.294 -7.981 -0.745 1.00 95.12 85 GLU A N 1
ATOM 721 C CA . GLU A 1 85 ? -12.376 -8.860 -1.219 1.00 95.12 85 GLU A CA 1
ATOM 722 C C . GLU A 1 85 ? -12.418 -8.924 -2.753 1.00 95.12 85 GLU A C 1
ATOM 724 O O . GLU A 1 85 ? -12.337 -10.005 -3.323 1.00 95.12 85 GLU A O 1
ATOM 729 N N . ALA A 1 86 ? -12.419 -7.776 -3.441 1.00 95.88 86 ALA A N 1
ATOM 730 C CA . ALA A 1 86 ? -12.468 -7.739 -4.905 1.00 95.88 86 ALA A CA 1
ATOM 731 C C . ALA A 1 86 ? -11.266 -8.432 -5.587 1.00 95.88 86 ALA A C 1
ATOM 733 O O . ALA A 1 86 ? -11.404 -9.029 -6.659 1.00 95.88 86 ALA A O 1
ATOM 734 N N . VAL A 1 87 ? -10.073 -8.341 -4.992 1.00 95.81 87 VAL A N 1
ATOM 735 C CA . VAL A 1 87 ? -8.863 -8.996 -5.514 1.00 95.81 87 VAL A CA 1
ATOM 736 C C . VAL A 1 87 ? -8.921 -10.508 -5.288 1.00 95.81 87 VAL A C 1
ATOM 738 O O . VAL A 1 87 ? -8.625 -11.270 -6.205 1.00 95.81 87 VAL A O 1
ATOM 741 N N . GLU A 1 88 ? -9.350 -10.966 -4.115 1.00 95.50 88 GLU A N 1
ATOM 742 C CA . GLU A 1 88 ? -9.489 -12.403 -3.854 1.00 95.50 88 GLU A CA 1
ATOM 743 C C . GLU A 1 88 ? -10.624 -13.040 -4.667 1.00 95.50 88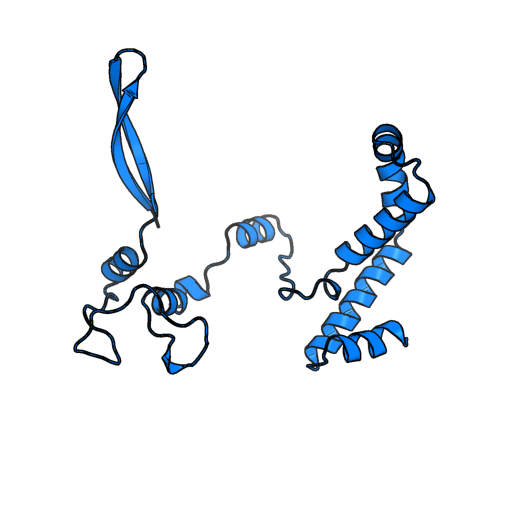 GLU A C 1
ATOM 745 O O . GLU A 1 88 ? -10.438 -14.124 -5.217 1.00 95.50 88 GLU A O 1
ATOM 750 N N . ASP A 1 89 ? -11.758 -12.352 -4.823 1.00 96.44 89 ASP A N 1
ATOM 751 C CA . ASP A 1 89 ? -12.903 -12.818 -5.618 1.00 96.44 89 ASP A CA 1
ATOM 752 C C . ASP A 1 89 ? -12.554 -12.982 -7.106 1.00 96.44 89 ASP A C 1
ATOM 754 O O . ASP A 1 89 ? -13.155 -13.793 -7.812 1.00 96.44 89 ASP A O 1
ATOM 758 N N . SER A 1 90 ? -11.551 -12.243 -7.594 1.00 96.88 90 SER A N 1
ATOM 759 C CA . SER A 1 90 ? -10.997 -12.416 -8.945 1.00 96.88 90 SER A CA 1
ATOM 760 C C . SER A 1 90 ? -9.926 -13.514 -9.039 1.00 96.88 90 SER A C 1
ATOM 762 O O . SER A 1 90 ? -9.371 -13.744 -10.113 1.00 96.88 90 SER A O 1
ATOM 764 N N . GLY A 1 91 ? -9.658 -14.236 -7.945 1.00 96.19 91 GLY A N 1
ATOM 765 C CA . GLY A 1 91 ? -8.680 -15.323 -7.881 1.00 96.19 91 GLY A CA 1
ATOM 766 C C . GLY A 1 91 ? -7.230 -14.848 -7.761 1.00 96.19 91 GLY A C 1
ATOM 767 O O . GLY A 1 91 ? -6.307 -15.616 -8.043 1.00 96.19 91 GLY A O 1
ATOM 768 N N . HIS A 1 92 ? -7.008 -13.589 -7.379 1.00 95.69 92 HIS A N 1
ATOM 769 C CA . HIS A 1 92 ? -5.679 -13.012 -7.213 1.00 95.69 92 HIS A CA 1
ATOM 770 C C . HIS A 1 92 ? -5.236 -12.997 -5.746 1.00 95.69 92 HIS A C 1
ATOM 772 O O . HIS A 1 92 ? -6.039 -12.990 -4.816 1.00 95.69 92 HIS A O 1
ATOM 778 N N . ILE A 1 93 ? -3.918 -12.970 -5.542 1.00 93.44 93 ILE A N 1
ATOM 779 C CA . ILE A 1 93 ? -3.318 -12.860 -4.212 1.00 93.44 93 ILE A CA 1
ATOM 780 C C . ILE A 1 93 ? -3.279 -11.381 -3.820 1.00 93.44 93 ILE A C 1
ATOM 782 O O . ILE A 1 93 ? -2.765 -10.547 -4.568 1.00 93.44 93 ILE A O 1
ATOM 786 N N . PHE A 1 94 ? -3.797 -11.058 -2.637 1.00 91.44 94 PHE A N 1
ATOM 787 C CA . PHE A 1 94 ? -3.736 -9.713 -2.072 1.00 91.44 94 PHE A CA 1
ATOM 788 C C . PHE A 1 94 ? -2.581 -9.606 -1.067 1.00 91.44 94 PHE A C 1
ATOM 790 O O . PHE A 1 94 ? -2.711 -9.979 0.099 1.00 91.44 94 PHE A O 1
ATOM 797 N N . GLU A 1 95 ? -1.433 -9.103 -1.521 1.00 87.25 95 GLU A N 1
ATOM 798 C CA . GLU A 1 95 ? -0.255 -8.894 -0.674 1.00 87.25 95 GLU A CA 1
ATOM 799 C C . GLU A 1 95 ? -0.207 -7.464 -0.122 1.00 87.25 95 GLU A C 1
ATOM 801 O O . GLU A 1 95 ? -0.315 -6.482 -0.861 1.00 87.25 95 GLU A O 1
ATOM 806 N N . LEU A 1 96 ? 0.007 -7.338 1.190 1.00 86.69 96 LEU A N 1
ATOM 807 C CA . LEU A 1 96 ? 0.219 -6.055 1.855 1.00 86.69 96 LEU A CA 1
ATOM 808 C C . LEU A 1 96 ? 1.707 -5.835 2.125 1.00 86.69 96 LEU A C 1
ATOM 810 O O . LEU A 1 96 ? 2.363 -6.643 2.778 1.00 86.69 96 LEU A O 1
ATOM 814 N N . TYR A 1 97 ? 2.225 -4.694 1.676 1.00 84.75 97 TYR A N 1
ATOM 815 C CA . TYR A 1 97 ? 3.591 -4.278 1.980 1.00 84.75 97 TYR A CA 1
ATOM 816 C C . TYR A 1 97 ? 3.651 -3.461 3.279 1.00 84.75 97 TYR A C 1
ATOM 818 O O . TYR A 1 97 ? 2.746 -2.661 3.546 1.00 84.75 97 TYR A O 1
ATOM 826 N N . PRO A 1 98 ? 4.738 -3.581 4.066 1.00 83.00 98 PRO A N 1
ATOM 827 C CA . PRO A 1 98 ? 4.943 -2.741 5.238 1.00 83.00 98 PRO A CA 1
ATOM 828 C C . PRO A 1 98 ? 4.948 -1.252 4.874 1.00 83.00 98 PRO A C 1
ATOM 830 O O . PRO A 1 98 ? 5.574 -0.815 3.900 1.00 83.00 98 PRO A O 1
ATOM 833 N N . LYS A 1 99 ? 4.262 -0.443 5.683 1.00 82.31 99 LYS A N 1
ATOM 834 C CA . LYS A 1 99 ? 4.155 1.002 5.461 1.00 82.31 99 LYS A CA 1
ATOM 835 C C . LYS A 1 99 ? 5.533 1.662 5.571 1.00 82.31 99 LYS A C 1
ATOM 837 O O . LYS A 1 99 ? 6.267 1.388 6.508 1.00 82.31 99 LYS A O 1
ATOM 842 N N . PHE A 1 100 ? 5.858 2.565 4.643 1.00 84.56 100 PHE A N 1
ATOM 843 C CA . PHE A 1 100 ? 7.144 3.285 4.569 1.00 84.56 100 PHE A CA 1
ATOM 844 C C . PHE A 1 100 ? 8.383 2.435 4.219 1.00 84.56 100 PHE A C 1
ATOM 846 O O . PHE A 1 100 ? 9.498 2.953 4.238 1.00 84.56 100 PHE A O 1
ATOM 853 N N . HIS A 1 101 ? 8.211 1.179 3.792 1.00 86.94 101 HIS A N 1
ATOM 854 C CA . HIS A 1 101 ? 9.309 0.319 3.332 1.00 86.94 101 HIS A CA 1
ATOM 855 C C . HIS A 1 101 ? 9.257 0.088 1.815 1.00 86.94 101 HIS A C 1
ATOM 857 O O . HIS A 1 101 ? 9.102 -1.036 1.342 1.00 86.94 101 HIS A O 1
ATOM 863 N N . CYS A 1 102 ? 9.439 1.148 1.019 1.00 89.75 102 CYS A N 1
ATOM 864 C CA . CYS A 1 102 ? 9.395 1.058 -0.452 1.00 89.75 102 CYS A CA 1
ATOM 865 C C . CYS A 1 102 ? 10.403 0.051 -1.043 1.00 89.75 102 CYS A C 1
ATOM 867 O O . CYS A 1 102 ? 10.172 -0.509 -2.108 1.00 89.75 102 CYS A O 1
ATOM 869 N N . LYS A 1 103 ? 11.497 -0.245 -0.327 1.00 91.00 103 LYS A N 1
ATOM 870 C CA . LYS A 1 103 ? 12.514 -1.239 -0.714 1.00 91.00 103 LYS A CA 1
ATOM 871 C C . LYS A 1 103 ? 11.962 -2.669 -0.818 1.00 91.00 103 LYS A C 1
ATOM 873 O O . LYS A 1 103 ? 12.527 -3.459 -1.579 1.00 91.00 103 LYS A O 1
ATOM 878 N N . CYS A 1 104 ? 10.883 -2.975 -0.091 1.00 92.56 104 CYS A N 1
ATOM 879 C CA . CYS A 1 104 ? 10.200 -4.271 -0.100 1.00 92.56 104 CYS A CA 1
ATOM 880 C C . CYS A 1 104 ? 9.268 -4.447 -1.303 1.00 92.56 104 CYS A C 1
ATOM 882 O O . CYS A 1 104 ? 8.906 -5.572 -1.621 1.00 92.56 104 CYS A O 1
ATOM 884 N N . ASN A 1 105 ? 8.907 -3.364 -1.994 1.00 93.19 105 ASN A N 1
ATOM 885 C CA . ASN A 1 105 ? 8.073 -3.430 -3.184 1.00 93.19 105 ASN A CA 1
ATOM 886 C C . ASN A 1 105 ? 8.957 -3.450 -4.440 1.00 93.19 105 ASN A C 1
ATOM 888 O O . ASN A 1 105 ? 9.624 -2.468 -4.770 1.00 93.19 105 ASN A O 1
ATOM 892 N N . TRP A 1 106 ? 8.979 -4.576 -5.151 1.00 93.56 106 TRP A N 1
ATOM 893 C CA . TRP A 1 106 ? 9.847 -4.750 -6.318 1.00 93.56 106 TRP A CA 1
ATOM 894 C C . TRP A 1 106 ? 9.478 -3.809 -7.474 1.00 93.56 106 TRP A C 1
ATOM 896 O O . TRP A 1 106 ? 10.363 -3.418 -8.243 1.00 93.56 106 TRP A O 1
ATOM 906 N N . ILE A 1 107 ? 8.211 -3.381 -7.570 1.00 94.69 107 ILE A N 1
ATOM 907 C CA . ILE A 1 107 ? 7.756 -2.489 -8.644 1.00 94.69 107 ILE A CA 1
ATOM 908 C C . ILE A 1 107 ? 8.409 -1.103 -8.551 1.00 94.69 107 ILE A C 1
ATOM 910 O O . ILE A 1 107 ? 8.660 -0.465 -9.569 1.00 94.69 107 ILE A O 1
ATOM 914 N N . GLU A 1 108 ? 8.781 -0.656 -7.348 1.00 94.81 108 GLU A N 1
ATOM 915 C CA . GLU A 1 108 ? 9.496 0.611 -7.143 1.00 94.81 108 GLU A CA 1
ATOM 916 C C . GLU A 1 108 ? 10.875 0.584 -7.814 1.00 94.81 108 GLU A C 1
ATOM 918 O O . GLU A 1 108 ? 11.344 1.587 -8.361 1.00 94.81 108 GLU A O 1
ATOM 923 N N . ARG A 1 109 ? 11.530 -0.586 -7.834 1.00 94.69 109 ARG A N 1
ATOM 924 C CA . ARG A 1 109 ? 12.815 -0.777 -8.527 1.00 94.69 109 ARG A CA 1
ATOM 925 C C . ARG A 1 109 ? 12.633 -0.767 -10.033 1.00 94.69 109 ARG A C 1
ATOM 927 O O . ARG A 1 109 ? 13.421 -0.124 -10.722 1.00 94.69 109 ARG A O 1
ATOM 934 N N . TYR A 1 110 ? 11.590 -1.437 -10.514 1.00 96.75 110 TYR A N 1
ATOM 935 C CA . TYR A 1 110 ? 11.212 -1.427 -11.922 1.00 96.75 110 TYR A CA 1
ATOM 936 C C . TYR A 1 110 ? 10.968 0.007 -12.416 1.00 96.75 110 TYR A C 1
ATOM 938 O O . TYR A 1 110 ? 11.626 0.453 -13.355 1.00 96.75 110 TYR A O 1
ATOM 946 N N . TRP A 1 111 ? 10.132 0.781 -11.715 1.00 96.75 111 TRP A N 1
ATOM 947 C CA . TRP A 1 111 ? 9.872 2.182 -12.057 1.00 96.75 111 TRP A CA 1
ATOM 948 C C . TRP A 1 111 ? 11.121 3.056 -11.967 1.00 96.75 111 TRP A C 1
ATOM 950 O O . TRP A 1 111 ? 11.339 3.918 -12.820 1.00 96.75 111 TRP A O 1
ATOM 960 N N . SER A 1 112 ? 11.978 2.821 -10.972 1.00 95.38 112 SER A N 1
ATOM 961 C CA . SER A 1 112 ? 13.253 3.532 -10.845 1.00 95.38 112 SER A CA 1
ATOM 962 C C . SER A 1 112 ? 14.185 3.255 -12.026 1.00 95.38 112 SER A C 1
ATOM 964 O O . SER A 1 112 ? 14.803 4.187 -12.546 1.00 95.38 112 SER A O 1
ATOM 966 N N . ALA A 1 113 ? 14.268 2.001 -12.479 1.00 95.19 113 ALA A N 1
ATOM 967 C CA . ALA A 1 113 ? 15.039 1.625 -13.657 1.00 95.19 113 ALA A CA 1
ATOM 968 C C . ALA A 1 113 ? 14.445 2.254 -14.923 1.00 95.19 113 ALA A C 1
ATOM 970 O O . ALA A 1 113 ? 15.178 2.902 -15.666 1.00 95.19 113 ALA A O 1
ATOM 971 N N . ALA A 1 114 ? 13.126 2.165 -15.122 1.00 95.50 114 ALA A N 1
ATOM 972 C CA . ALA A 1 114 ? 12.457 2.720 -16.302 1.00 95.50 114 ALA A CA 1
ATOM 973 C C . ALA A 1 114 ? 12.656 4.237 -16.388 1.00 95.50 114 ALA A C 1
ATOM 975 O O . ALA A 1 114 ? 12.977 4.784 -17.442 1.00 95.50 114 ALA A O 1
ATOM 976 N N . LYS A 1 115 ? 12.568 4.923 -15.244 1.00 94.19 115 LYS A N 1
ATOM 977 C CA . LYS A 1 115 ? 12.851 6.355 -15.132 1.00 94.19 115 LYS A CA 1
ATOM 978 C C . LYS A 1 115 ? 14.307 6.689 -15.454 1.00 94.19 115 LYS A C 1
ATOM 980 O O . LYS A 1 115 ? 14.568 7.746 -16.025 1.00 94.19 115 LYS A O 1
ATOM 985 N N . ARG A 1 116 ? 15.263 5.833 -15.076 1.00 94.50 116 ARG A N 1
ATOM 986 C CA . ARG A 1 116 ? 16.677 6.015 -15.429 1.00 94.50 116 ARG A CA 1
ATOM 987 C C . ARG A 1 116 ? 16.885 5.870 -16.934 1.00 94.50 116 ARG A C 1
ATOM 989 O O . ARG A 1 116 ? 17.503 6.751 -17.517 1.00 94.50 116 ARG A O 1
ATOM 996 N N . GLU A 1 117 ? 16.335 4.826 -17.547 1.00 93.25 117 GLU A N 1
ATOM 997 C CA . GLU A 1 117 ? 16.416 4.617 -18.999 1.00 93.25 117 GLU A CA 1
ATOM 998 C C . GLU A 1 117 ? 15.798 5.793 -19.764 1.00 93.25 117 GLU A C 1
ATOM 1000 O O . GLU A 1 117 ? 16.436 6.364 -20.647 1.00 93.25 117 GLU A O 1
ATOM 1005 N N . ALA A 1 118 ? 14.620 6.256 -19.337 1.00 92.94 118 ALA A N 1
ATOM 1006 C CA . ALA A 1 118 ? 13.991 7.440 -19.907 1.00 92.94 118 ALA A CA 1
ATOM 1007 C C . ALA A 1 118 ? 14.885 8.685 -19.787 1.00 92.94 118 ALA A C 1
ATOM 1009 O O . ALA A 1 118 ? 15.042 9.419 -20.751 1.00 92.94 118 ALA A O 1
ATOM 1010 N N . ARG A 1 119 ? 15.524 8.926 -18.636 1.00 92.19 119 ARG A N 1
ATOM 1011 C CA . ARG A 1 119 ? 16.427 10.081 -18.455 1.00 92.19 119 ARG A CA 1
ATOM 1012 C C . ARG A 1 119 ? 17.675 10.033 -19.333 1.00 92.19 119 ARG A C 1
ATOM 1014 O O . ARG A 1 119 ? 18.196 11.091 -19.665 1.00 92.19 119 ARG A O 1
ATOM 1021 N N . LEU A 1 120 ? 18.168 8.840 -19.659 1.00 91.06 120 LEU A N 1
ATOM 1022 C CA . LEU A 1 120 ? 19.347 8.668 -20.510 1.00 91.06 120 LEU A CA 1
ATOM 1023 C C . LEU A 1 120 ? 19.032 8.890 -21.994 1.00 91.06 120 LEU A C 1
ATOM 1025 O O . LEU A 1 120 ? 19.921 9.271 -22.746 1.00 91.06 120 LEU A O 1
ATOM 1029 N N . GLN A 1 121 ? 17.789 8.636 -22.407 1.00 86.69 121 GLN A N 1
ATOM 1030 C CA . GLN A 1 121 ? 17.390 8.583 -23.818 1.00 86.69 121 GLN A CA 1
ATOM 1031 C C . GLN A 1 121 ? 16.396 9.683 -24.228 1.00 86.69 121 GLN A C 1
ATOM 1033 O O . GLN A 1 121 ? 16.107 9.834 -25.413 1.00 86.69 121 GLN A O 1
ATOM 1038 N N . CYS A 1 122 ? 15.830 10.431 -23.279 1.00 84.62 122 CYS A N 1
ATOM 1039 C CA . CYS A 1 122 ? 14.790 11.421 -23.550 1.00 84.62 122 CYS A CA 1
ATOM 1040 C C . CYS A 1 122 ? 15.361 12.838 -23.689 1.00 84.62 122 CYS A C 1
ATOM 1042 O O . CYS A 1 122 ? 16.239 13.261 -22.940 1.00 84.62 122 CYS A O 1
ATOM 1044 N N . ASP A 1 123 ? 14.767 13.598 -24.603 1.00 89.25 123 ASP A N 1
ATOM 1045 C CA . ASP A 1 123 ? 15.001 15.028 -24.833 1.00 89.25 123 ASP A CA 1
ATOM 1046 C C . ASP A 1 123 ? 14.168 15.931 -23.899 1.00 89.25 123 ASP A C 1
ATOM 1048 O O . ASP A 1 123 ? 14.090 17.141 -24.097 1.00 89.25 123 ASP A O 1
ATOM 1052 N N . TYR A 1 124 ? 13.532 15.340 -22.880 1.00 87.38 124 TYR A N 1
ATOM 1053 C CA . TYR A 1 124 ? 12.621 15.987 -21.930 1.00 87.38 124 TYR A CA 1
ATOM 1054 C C . TYR A 1 124 ? 11.345 16.579 -22.551 1.00 87.38 124 TYR A C 1
ATOM 1056 O O . TYR A 1 124 ? 10.655 17.374 -21.909 1.00 87.38 124 TYR A O 1
ATOM 1064 N N . THR A 1 125 ? 10.961 16.149 -23.756 1.00 93.19 125 THR A N 1
ATOM 1065 C CA . THR A 1 125 ? 9.663 16.496 -24.346 1.00 93.19 125 THR A CA 1
ATOM 1066 C C . THR A 1 125 ? 8.614 15.420 -24.074 1.00 93.19 125 THR A C 1
ATOM 1068 O O . THR A 1 125 ? 8.892 14.219 -24.101 1.00 93.19 125 THR A O 1
ATOM 1071 N N . TYR A 1 126 ? 7.361 15.837 -23.865 1.00 92.88 126 TYR A N 1
ATOM 1072 C CA . TYR A 1 126 ? 6.254 14.891 -23.688 1.00 92.88 126 TYR A CA 1
ATOM 1073 C C . TYR A 1 126 ? 6.077 13.982 -24.912 1.00 92.88 126 TYR A C 1
ATOM 1075 O O . TYR A 1 126 ? 5.900 12.783 -24.753 1.00 92.88 126 TYR A O 1
ATOM 1083 N N . LYS A 1 127 ? 6.200 14.527 -26.131 1.00 93.31 127 LYS A N 1
ATOM 1084 C CA . LYS A 1 127 ? 6.062 13.751 -27.375 1.00 93.31 127 LYS A CA 1
ATOM 1085 C C . LYS A 1 127 ? 7.102 12.634 -27.488 1.00 93.31 127 LYS A C 1
ATOM 1087 O O . LYS A 1 127 ? 6.769 11.536 -27.922 1.00 93.31 127 LYS A O 1
ATOM 1092 N N . SER A 1 128 ? 8.351 12.907 -27.110 1.00 91.00 128 SER A N 1
ATOM 1093 C CA . SER A 1 128 ? 9.406 11.890 -27.109 1.00 91.00 128 SER A CA 1
ATOM 1094 C C . SER A 1 128 ? 9.177 10.843 -26.022 1.00 91.00 128 SER A C 1
ATOM 1096 O O . SER A 1 128 ? 9.335 9.650 -26.276 1.00 91.00 128 SER A O 1
ATOM 1098 N N . LEU A 1 129 ? 8.744 11.266 -24.828 1.00 92.75 129 LEU A N 1
ATOM 1099 C CA . LEU A 1 129 ? 8.406 10.340 -23.749 1.00 92.75 129 LEU A CA 1
ATOM 1100 C C . LEU A 1 129 ? 7.252 9.414 -24.146 1.00 92.75 129 LEU A C 1
ATOM 1102 O O . LEU A 1 129 ? 7.392 8.205 -24.020 1.00 92.75 129 LEU A O 1
ATOM 1106 N N . ASP A 1 130 ? 6.155 9.967 -24.657 1.00 94.06 130 ASP A N 1
ATOM 1107 C CA . ASP A 1 130 ? 4.969 9.220 -25.087 1.00 94.06 130 ASP A CA 1
ATOM 1108 C C . ASP A 1 130 ? 5.309 8.196 -26.181 1.00 94.06 130 ASP A C 1
ATOM 1110 O O . ASP A 1 130 ? 4.924 7.032 -26.099 1.00 94.06 130 ASP A O 1
ATOM 1114 N N . LYS A 1 131 ? 6.156 8.583 -27.144 1.00 93.56 131 LYS A N 1
ATOM 1115 C CA . LYS A 1 131 ? 6.637 7.678 -28.196 1.00 93.56 131 LYS A CA 1
ATOM 1116 C C . LYS A 1 131 ? 7.497 6.527 -27.660 1.00 93.56 131 LYS A C 1
ATOM 1118 O O . LYS A 1 131 ? 7.442 5.428 -28.206 1.00 93.56 131 LYS A O 1
ATOM 1123 N N . ASN A 1 132 ? 8.329 6.776 -26.646 1.00 93.69 132 ASN A N 1
ATOM 1124 C CA . ASN A 1 132 ? 9.382 5.845 -26.225 1.00 93.69 132 ASN A CA 1
ATOM 1125 C C . ASN A 1 132 ? 9.094 5.112 -24.902 1.00 93.69 132 ASN A C 1
ATOM 1127 O O . ASN A 1 132 ? 9.837 4.193 -24.552 1.00 93.69 132 ASN A O 1
ATOM 1131 N N . ILE A 1 133 ? 8.038 5.480 -24.164 1.00 94.12 133 ILE A N 1
ATOM 1132 C CA . ILE A 1 133 ? 7.753 4.942 -22.824 1.00 94.12 133 ILE A CA 1
ATOM 1133 C C . ILE A 1 133 ? 7.639 3.419 -22.826 1.00 94.12 133 ILE A C 1
ATOM 1135 O O . ILE A 1 133 ? 8.241 2.767 -21.976 1.00 94.12 133 ILE A O 1
ATOM 1139 N N . HIS A 1 134 ? 6.947 2.847 -23.812 1.00 95.12 134 HIS A N 1
ATOM 1140 C CA . HIS A 1 134 ? 6.801 1.399 -23.943 1.00 95.12 134 HIS A CA 1
ATOM 1141 C C . HIS A 1 134 ? 8.154 0.712 -24.140 1.00 95.12 134 HIS A C 1
ATOM 1143 O O . HIS A 1 134 ? 8.457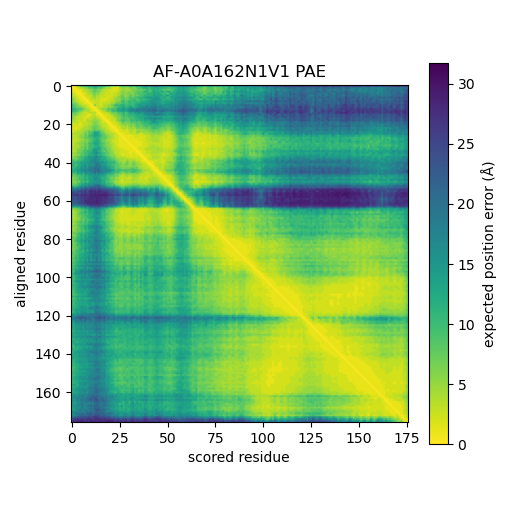 -0.238 -23.430 1.00 95.12 134 HIS A O 1
ATOM 1149 N N . THR A 1 135 ? 9.027 1.262 -24.986 1.00 95.31 135 THR A N 1
ATOM 1150 C CA . THR A 1 135 ? 10.384 0.737 -25.200 1.00 95.31 135 THR A CA 1
ATOM 1151 C C . THR A 1 135 ? 11.214 0.738 -23.914 1.00 95.31 135 THR A C 1
ATOM 1153 O O . THR A 1 135 ? 11.931 -0.226 -23.639 1.00 95.31 135 THR A O 1
ATOM 1156 N N . PHE A 1 136 ? 11.129 1.801 -23.106 1.00 94.56 136 PHE A N 1
ATOM 1157 C CA . PHE A 1 136 ? 11.836 1.867 -21.822 1.00 94.56 136 PHE A CA 1
ATOM 1158 C C . PHE A 1 136 ? 11.297 0.830 -20.838 1.00 94.56 136 PHE A C 1
ATOM 1160 O O . PHE A 1 136 ? 12.078 0.118 -20.203 1.00 94.56 136 PHE A O 1
ATOM 1167 N N . LEU A 1 137 ? 9.971 0.713 -20.752 1.00 96.06 137 LEU A N 1
ATOM 1168 C CA . LEU A 1 137 ? 9.297 -0.263 -19.904 1.00 96.06 137 LEU A CA 1
ATOM 1169 C C . LEU A 1 137 ? 9.664 -1.692 -20.309 1.00 96.06 137 LEU A C 1
ATOM 1171 O O . LEU A 1 137 ? 10.153 -2.435 -19.463 1.00 96.06 137 LEU A O 1
ATOM 1175 N N . ASP A 1 138 ? 9.584 -2.038 -21.593 1.00 95.88 138 ASP A N 1
ATOM 1176 C CA . ASP A 1 138 ? 9.947 -3.357 -22.124 1.00 95.88 138 ASP A CA 1
ATOM 1177 C C . ASP A 1 138 ? 11.422 -3.693 -21.878 1.00 95.88 138 ASP A C 1
ATOM 1179 O O . ASP A 1 138 ? 11.765 -4.811 -21.484 1.00 95.88 138 ASP A O 1
ATOM 1183 N N . HIS 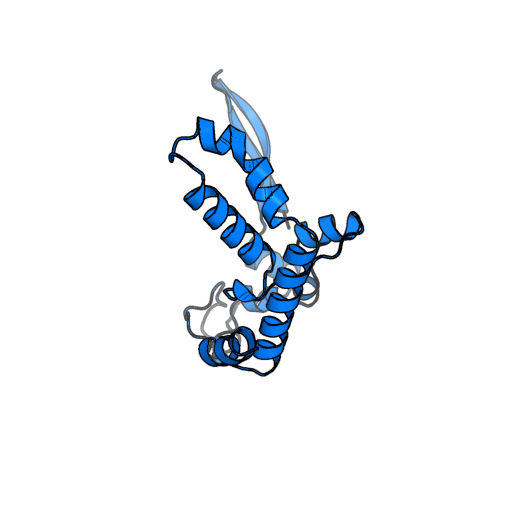A 1 139 ? 12.318 -2.714 -22.045 1.00 94.19 139 HIS A N 1
ATOM 1184 C CA . HIS A 1 139 ? 13.736 -2.902 -21.753 1.00 94.19 139 HIS A CA 1
ATOM 1185 C C . HIS A 1 139 ? 13.964 -3.253 -20.277 1.00 94.19 139 HIS A C 1
ATOM 1187 O O . HIS A 1 139 ? 14.716 -4.180 -19.958 1.00 94.19 139 HIS A O 1
ATOM 1193 N N . THR A 1 140 ? 13.306 -2.534 -19.368 1.00 94.81 140 THR A N 1
ATOM 1194 C CA . THR A 1 140 ? 13.393 -2.806 -17.927 1.00 94.81 140 THR A CA 1
ATOM 1195 C C . THR A 1 140 ? 12.602 -4.032 -17.491 1.00 94.81 140 THR A C 1
ATOM 1197 O O . THR A 1 140 ? 12.963 -4.670 -16.506 1.00 94.81 140 THR A O 1
ATOM 1200 N N . GLY A 1 141 ? 11.583 -4.407 -18.261 1.00 95.50 141 GLY A N 1
ATOM 1201 C CA . GLY A 1 141 ? 10.668 -5.519 -18.026 1.00 95.50 141 GLY A CA 1
ATOM 1202 C C . GLY A 1 141 ? 11.198 -6.873 -18.482 1.00 95.50 141 GLY A C 1
ATOM 1203 O O . GLY A 1 141 ? 10.517 -7.884 -18.321 1.00 95.50 141 GLY A O 1
ATOM 1204 N N . LYS A 1 142 ? 12.422 -6.929 -19.022 1.00 96.62 142 LYS A N 1
ATOM 1205 C CA . LYS A 1 142 ? 13.081 -8.193 -19.366 1.00 96.62 142 LYS A CA 1
ATOM 1206 C C . LYS A 1 142 ? 13.091 -9.130 -18.158 1.00 96.62 142 LYS A C 1
ATOM 1208 O O . LYS A 1 142 ? 13.472 -8.738 -17.057 1.00 96.62 142 LYS A O 1
ATOM 1213 N N . LEU A 1 143 ? 12.742 -10.397 -18.384 1.00 96.38 143 LEU A N 1
ATOM 1214 C CA . LEU A 1 143 ? 12.587 -11.401 -17.325 1.00 96.38 143 LEU A CA 1
ATOM 1215 C C . LEU A 1 143 ? 13.768 -11.474 -16.327 1.00 96.38 143 LEU A C 1
ATOM 1217 O O . LEU A 1 143 ? 13.502 -11.558 -15.126 1.00 96.38 143 LEU A O 1
ATOM 1221 N N . PRO A 1 144 ? 15.050 -11.400 -16.747 1.00 96.69 144 PRO A N 1
ATOM 1222 C CA . PRO A 1 144 ? 16.169 -11.369 -15.803 1.00 96.69 144 PRO A CA 1
ATOM 1223 C C . PRO A 1 144 ? 16.128 -10.170 -14.844 1.00 96.69 144 PRO A C 1
ATOM 1225 O O . PRO A 1 144 ? 16.395 -10.331 -13.655 1.00 96.69 144 PRO A O 1
ATOM 1228 N N . ASN A 1 145 ? 15.734 -8.993 -15.336 1.00 96.38 145 ASN A N 1
ATOM 1229 C CA . ASN A 1 145 ? 15.617 -7.777 -14.534 1.00 96.38 145 ASN A CA 1
ATOM 1230 C C . ASN A 1 145 ? 14.476 -7.901 -13.523 1.00 96.38 145 ASN A C 1
ATOM 1232 O O . ASN A 1 145 ? 14.682 -7.623 -12.346 1.00 96.38 145 ASN A O 1
ATOM 1236 N N . ILE A 1 146 ? 13.306 -8.390 -13.953 1.00 96.81 146 ILE A N 1
ATOM 1237 C CA . ILE A 1 146 ? 12.155 -8.610 -13.064 1.00 96.81 146 ILE A CA 1
ATOM 1238 C C . ILE A 1 146 ? 12.510 -9.576 -11.933 1.00 96.81 146 ILE A C 1
ATOM 1240 O O . ILE A 1 146 ? 12.285 -9.263 -10.764 1.00 96.81 146 ILE A O 1
ATOM 1244 N N . ARG A 1 147 ? 13.142 -10.711 -12.259 1.00 96.62 147 ARG A N 1
ATOM 1245 C CA . ARG A 1 147 ? 13.620 -11.673 -11.252 1.00 96.62 147 ARG A CA 1
ATOM 1246 C C . ARG A 1 147 ? 14.610 -11.029 -10.286 1.00 96.62 147 ARG A C 1
ATOM 1248 O O . ARG A 1 147 ? 14.519 -11.247 -9.082 1.00 96.62 147 ARG A O 1
ATOM 1255 N N . TRP A 1 148 ? 15.533 -10.215 -10.795 1.00 95.94 148 TRP A N 1
ATOM 1256 C CA . TRP A 1 148 ? 16.490 -9.497 -9.958 1.00 95.94 148 TRP A CA 1
ATOM 1257 C C . TRP A 1 148 ? 15.807 -8.482 -9.027 1.00 95.94 148 TRP A C 1
ATOM 1259 O O . TRP A 1 148 ? 16.112 -8.463 -7.835 1.00 95.94 148 TRP A O 1
ATOM 1269 N N . TYR A 1 149 ? 14.853 -7.682 -9.524 1.00 95.62 149 TYR A N 1
ATOM 1270 C CA . TYR A 1 149 ? 14.086 -6.734 -8.706 1.00 95.62 149 TYR A CA 1
ATOM 1271 C C . TYR A 1 149 ? 13.326 -7.452 -7.592 1.00 95.62 149 TYR A C 1
ATOM 1273 O O . TYR A 1 149 ? 13.424 -7.044 -6.433 1.00 95.62 149 TYR A O 1
ATOM 1281 N N . TYR A 1 150 ? 12.624 -8.532 -7.944 1.00 94.88 150 TYR A N 1
ATOM 1282 C CA . TYR A 1 150 ? 11.850 -9.343 -7.012 1.00 94.88 150 TYR A CA 1
ATOM 1283 C C . TYR A 1 150 ? 12.734 -9.938 -5.913 1.00 94.88 150 TYR A C 1
ATOM 1285 O O . TYR A 1 150 ? 12.526 -9.664 -4.732 1.00 94.88 150 TYR A O 1
ATOM 1293 N N . ASN A 1 151 ? 13.793 -10.657 -6.296 1.00 94.94 151 ASN A N 1
ATOM 1294 C CA . ASN A 1 151 ? 14.711 -11.284 -5.345 1.00 94.94 151 ASN A CA 1
ATOM 1295 C C . ASN A 1 151 ? 15.373 -10.253 -4.428 1.00 94.94 151 ASN A C 1
ATOM 1297 O O . ASN A 1 151 ? 15.549 -10.495 -3.237 1.00 94.94 151 ASN A O 1
ATOM 1301 N N . ARG A 1 152 ? 15.723 -9.076 -4.959 1.00 94.56 152 ARG A N 1
ATOM 1302 C CA . ARG A 1 152 ? 16.322 -8.014 -4.150 1.00 94.56 152 ARG A CA 1
ATOM 1303 C C . ARG A 1 152 ? 15.342 -7.469 -3.118 1.00 94.56 152 ARG A C 1
ATOM 1305 O O . ARG A 1 152 ? 15.748 -7.230 -1.988 1.00 94.56 152 ARG A O 1
ATOM 1312 N N . SER A 1 153 ? 14.077 -7.281 -3.483 1.00 94.00 153 SER A N 1
ATOM 1313 C CA . SER A 1 153 ? 13.032 -6.899 -2.530 1.00 94.00 153 SER A CA 1
ATOM 1314 C C . SER A 1 153 ? 12.791 -7.979 -1.476 1.00 94.00 153 SER A C 1
ATOM 1316 O O . SER A 1 153 ? 12.660 -7.635 -0.305 1.00 94.00 153 SER A O 1
ATOM 1318 N N . TRP A 1 154 ? 12.865 -9.258 -1.851 1.00 93.31 154 TRP A N 1
ATOM 1319 C CA . TRP A 1 154 ? 12.782 -10.373 -0.905 1.00 93.31 154 TRP A CA 1
ATOM 1320 C C . TRP A 1 154 ? 13.906 -10.354 0.137 1.00 93.31 154 TRP A C 1
ATOM 1322 O O . TRP A 1 154 ? 13.642 -10.493 1.325 1.00 93.31 154 TRP A O 1
ATOM 1332 N N . ARG A 1 155 ? 15.148 -10.065 -0.274 1.00 94.88 155 ARG A N 1
ATOM 1333 C CA . ARG A 1 155 ? 16.271 -9.910 0.671 1.00 94.88 155 ARG A CA 1
ATOM 1334 C C . ARG A 1 155 ? 16.070 -8.746 1.650 1.00 94.88 155 ARG A C 1
ATOM 1336 O O . ARG A 1 155 ? 16.485 -8.839 2.797 1.00 94.88 155 ARG A O 1
ATOM 1343 N N . TYR A 1 156 ? 15.429 -7.648 1.226 1.00 94.25 156 TYR A N 1
ATOM 1344 C CA . TYR A 1 156 ? 15.061 -6.574 2.163 1.00 94.25 156 TYR A CA 1
ATOM 1345 C C . TYR A 1 156 ? 13.972 -7.021 3.140 1.00 94.25 156 TYR A C 1
ATOM 1347 O O . TYR A 1 156 ? 14.052 -6.667 4.311 1.00 94.25 156 TYR A O 1
ATOM 1355 N N . ILE A 1 157 ? 12.974 -7.782 2.680 1.00 92.69 157 ILE A N 1
ATOM 1356 C CA . ILE A 1 157 ? 11.937 -8.353 3.555 1.00 92.69 157 ILE A CA 1
ATOM 1357 C C . ILE A 1 157 ? 12.583 -9.263 4.606 1.00 92.69 157 ILE A C 1
ATOM 1359 O O . ILE A 1 157 ? 12.298 -9.113 5.789 1.00 92.69 157 ILE A O 1
ATOM 1363 N N . GLU A 1 158 ? 13.499 -10.137 4.189 1.00 93.81 158 GLU A N 1
ATOM 1364 C CA . GLU A 1 158 ? 14.262 -11.008 5.085 1.00 93.81 158 GLU A CA 1
ATOM 1365 C C . GLU A 1 158 ? 15.082 -10.202 6.102 1.00 93.81 158 GLU A C 1
ATOM 1367 O O . GLU A 1 158 ? 14.953 -10.429 7.302 1.00 93.81 158 GLU A O 1
ATOM 1372 N N . ALA A 1 159 ? 15.838 -9.193 5.661 1.00 93.75 159 ALA A N 1
ATOM 1373 C CA . ALA A 1 159 ? 16.600 -8.331 6.564 1.00 93.75 159 ALA A CA 1
ATOM 1374 C C . ALA A 1 159 ? 15.700 -7.613 7.590 1.00 93.75 159 ALA A C 1
ATOM 1376 O O . ALA A 1 159 ? 15.992 -7.603 8.782 1.00 93.75 159 ALA A O 1
ATOM 1377 N N . TYR A 1 160 ? 14.567 -7.050 7.159 1.00 92.19 160 TYR A N 1
ATOM 1378 C CA . TYR A 1 160 ? 13.632 -6.397 8.080 1.00 92.19 160 TYR A CA 1
ATOM 1379 C C . TYR A 1 160 ? 12.924 -7.377 9.019 1.00 92.19 160 TYR A C 1
ATOM 1381 O O . TYR A 1 160 ? 12.602 -6.999 10.142 1.00 92.19 160 TYR A O 1
ATOM 1389 N N . SER A 1 161 ? 12.715 -8.630 8.603 1.00 91.69 161 SER A N 1
ATOM 139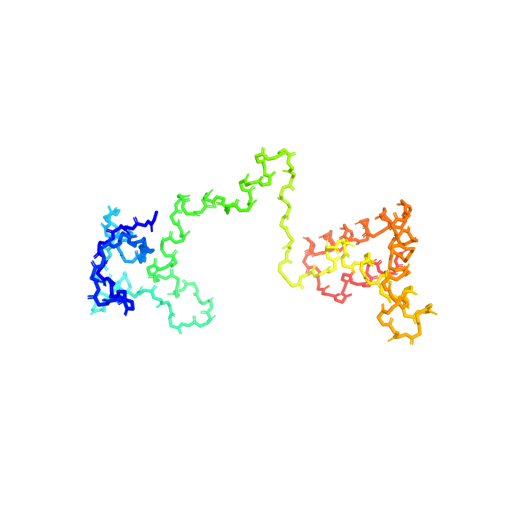0 C CA . SER A 1 161 ? 12.178 -9.678 9.483 1.00 91.69 161 SER A CA 1
ATOM 1391 C C . SER A 1 161 ? 13.124 -10.030 10.638 1.00 91.69 161 SER A C 1
ATOM 1393 O O . SER A 1 161 ? 12.678 -10.545 11.656 1.00 91.69 161 SER A O 1
ATOM 1395 N N . GLN A 1 162 ? 14.411 -9.697 10.499 1.00 93.75 162 GLN A N 1
ATOM 1396 C CA . GLN A 1 162 ? 15.447 -9.837 11.525 1.00 93.75 162 GLN A CA 1
ATOM 1397 C C . GLN A 1 162 ? 15.671 -8.530 12.309 1.00 93.75 162 GLN A C 1
ATOM 1399 O O . GLN A 1 162 ? 16.738 -8.325 12.877 1.00 93.75 162 GLN A O 1
ATOM 1404 N N . GLU A 1 163 ? 14.687 -7.624 12.301 1.00 92.00 163 GLU A N 1
ATOM 1405 C CA . GLU A 1 163 ? 14.706 -6.334 13.011 1.00 92.00 163 GLU A CA 1
ATOM 1406 C C . GLU A 1 163 ? 15.846 -5.382 12.598 1.00 92.00 163 GLU A C 1
ATOM 1408 O O . GLU A 1 163 ? 16.137 -4.403 13.287 1.00 92.00 163 GLU A O 1
ATOM 1413 N N . MET A 1 164 ? 16.466 -5.613 11.435 1.00 92.12 164 MET A N 1
ATOM 1414 C CA . MET A 1 164 ? 17.549 -4.764 10.941 1.00 92.12 164 MET A CA 1
ATOM 1415 C C . MET A 1 164 ? 17.038 -3.367 10.594 1.00 92.12 164 MET A C 1
ATOM 1417 O O . MET A 1 164 ? 15.986 -3.188 9.968 1.00 92.12 164 MET A O 1
ATOM 1421 N N . ASN A 1 165 ? 17.828 -2.345 10.916 1.00 91.12 165 ASN A N 1
ATOM 1422 C CA . ASN A 1 165 ? 17.499 -0.986 10.511 1.00 91.12 165 ASN A CA 1
ATOM 1423 C C . ASN A 1 165 ? 17.782 -0.753 9.012 1.00 91.12 165 ASN A C 1
ATOM 1425 O O . ASN A 1 165 ? 18.355 -1.570 8.289 1.00 91.12 165 ASN A O 1
ATOM 1429 N N . VAL A 1 166 ? 17.369 0.411 8.507 1.00 88.88 166 VAL A N 1
ATOM 1430 C CA . VAL A 1 166 ? 17.463 0.769 7.080 1.00 88.88 166 VAL A CA 1
ATOM 1431 C C . VAL A 1 166 ? 18.897 0.726 6.540 1.00 88.88 166 VAL A C 1
ATOM 1433 O O . VAL A 1 166 ? 19.064 0.446 5.348 1.00 88.88 166 VAL A O 1
ATOM 1436 N N . LYS A 1 167 ? 19.895 1.037 7.375 1.00 91.12 167 LYS A N 1
ATOM 1437 C CA . LYS A 1 167 ? 21.312 1.062 6.998 1.00 91.12 167 LYS A CA 1
ATOM 1438 C C . LYS A 1 167 ? 21.865 -0.358 6.939 1.00 91.12 167 LYS A C 1
ATOM 1440 O O . LYS A 1 167 ? 22.358 -0.759 5.894 1.00 91.12 167 LYS A O 1
ATOM 1445 N N . GLU A 1 168 ? 21.659 -1.136 7.994 1.00 92.38 168 GLU A N 1
ATOM 1446 C CA . GLU A 1 168 ? 22.089 -2.536 8.080 1.00 92.38 168 GLU A CA 1
ATOM 1447 C C . GLU A 1 168 ? 21.494 -3.389 6.956 1.00 92.38 168 GLU A C 1
ATOM 1449 O O . GLU A 1 168 ? 22.220 -4.064 6.229 1.00 92.38 168 GLU A O 1
ATOM 1454 N N . ALA A 1 169 ? 20.178 -3.289 6.738 1.00 91.81 169 ALA A N 1
ATOM 1455 C CA . ALA A 1 169 ? 19.510 -3.989 5.644 1.00 91.81 169 ALA A CA 1
ATOM 1456 C C . ALA A 1 169 ? 20.073 -3.573 4.275 1.00 91.81 169 ALA A C 1
ATOM 1458 O O . ALA A 1 169 ? 20.125 -4.365 3.339 1.00 91.81 169 ALA A O 1
ATOM 1459 N N . ASN A 1 170 ? 20.501 -2.317 4.124 1.00 91.62 170 ASN A N 1
ATOM 1460 C CA . ASN A 1 170 ? 21.121 -1.873 2.885 1.00 91.62 170 ASN A CA 1
ATOM 1461 C C . ASN A 1 170 ? 22.513 -2.475 2.692 1.00 91.62 170 ASN A C 1
ATOM 1463 O O . ASN A 1 170 ? 22.817 -2.909 1.586 1.00 91.62 170 ASN A O 1
ATOM 1467 N N . ASP A 1 171 ? 23.319 -2.523 3.746 1.00 91.69 171 ASP A N 1
ATOM 1468 C CA . ASP A 1 171 ? 24.677 -3.057 3.695 1.00 91.69 171 ASP A CA 1
ATOM 1469 C C . ASP A 1 171 ? 24.662 -4.557 3.350 1.00 91.69 171 ASP A C 1
ATOM 1471 O O . ASP A 1 171 ? 25.412 -4.986 2.475 1.00 91.69 171 ASP A O 1
ATOM 1475 N N . VAL A 1 172 ? 23.719 -5.330 3.904 1.00 90.25 172 VAL A N 1
ATOM 1476 C CA . VAL A 1 172 ? 23.532 -6.757 3.565 1.00 90.25 172 VAL A CA 1
ATOM 1477 C C . VAL A 1 172 ? 23.067 -6.959 2.121 1.00 90.25 172 VAL A C 1
ATOM 1479 O O . VAL A 1 172 ? 23.577 -7.821 1.408 1.00 90.25 172 VAL A O 1
ATOM 1482 N N . VAL A 1 173 ? 22.091 -6.174 1.656 1.00 88.00 173 VAL A N 1
ATOM 1483 C CA . VAL A 1 173 ? 21.479 -6.398 0.334 1.00 88.00 173 VAL A CA 1
ATOM 1484 C C . VAL A 1 173 ? 22.311 -5.809 -0.813 1.00 88.00 173 VAL A C 1
ATOM 1486 O O . VAL A 1 173 ? 22.184 -6.251 -1.957 1.00 88.00 173 VAL A O 1
ATOM 1489 N N . VAL A 1 174 ? 23.126 -4.784 -0.546 1.00 82.00 174 VAL A N 1
ATOM 1490 C CA . VAL A 1 174 ? 24.025 -4.153 -1.529 1.00 82.00 174 VAL A CA 1
ATOM 1491 C C . VAL A 1 174 ? 25.419 -4.776 -1.516 1.00 82.00 174 VAL A C 1
ATOM 1493 O O . VAL A 1 174 ? 26.044 -4.808 -2.570 1.00 82.00 174 VAL A O 1
ATOM 1496 N N . GLY A 1 175 ? 25.891 -5.271 -0.369 1.00 66.44 175 GLY A N 1
ATOM 1497 C CA . GLY A 1 175 ? 27.197 -5.921 -0.233 1.00 66.44 175 GLY A CA 1
ATOM 1498 C C . GLY A 1 175 ? 27.300 -7.316 -0.867 1.00 66.44 175 GLY A C 1
ATOM 1499 O O . GLY A 1 175 ? 28.405 -7.845 -0.962 1.00 66.44 175 GLY A O 1
ATOM 1500 N N . HIS A 1 176 ? 26.178 -7.888 -1.317 1.00 52.41 176 HIS A N 1
ATOM 1501 C CA . HIS A 1 176 ? 26.072 -9.137 -2.085 1.00 52.41 176 HIS A CA 1
ATOM 1502 C C . HIS A 1 176 ? 25.629 -8.885 -3.529 1.00 52.41 176 HIS A C 1
ATOM 1504 O O . HIS A 1 176 ? 26.119 -9.618 -4.414 1.00 52.41 176 HIS A O 1
#

Foldseek 3Di:
DWDWDWDWDQDPVRDIDIDIDIDDDQLQRVCVVVVNADQAFPVGRVDGAAQDFPDPDDDVVRQGHSVSVVCPDPCNVPDDDPVCVVQVVVVHDDDDDDPPPVLLPLVSVLVVQLVVQCVVPDPPDPVRCVVCSVVSSVVCVPPVNSVVSNVLSVLLVVCVVVVHDPVRSCCVSVVD

Mean predicted aligned error: 10.12 Å

Solvent-accessible surface area (backbone atoms only — not comparable to full-atom values): 10508 Å² total; per-residue (Å²): 116,67,48,75,45,82,43,79,42,77,42,98,85,73,50,74,43,79,44,79,43,80,39,77,61,51,70,66,57,54,28,49,78,69,73,67,58,58,77,41,24,96,89,42,75,90,39,62,45,41,63,65,60,92,64,95,64,85,50,83,90,52,64,77,14,50,54,50,54,51,52,67,34,71,66,56,65,66,55,72,52,74,67,50,49,57,37,44,77,72,75,43,87,78,81,83,77,67,85,94,44,63,68,50,42,31,65,56,50,47,54,52,48,24,52,50,50,42,65,76,73,48,88,84,43,68,70,56,43,70,73,41,46,63,61,32,43,54,64,47,58,36,67,72,48,46,54,50,33,43,53,54,8,49,49,38,47,53,31,46,73,69,72,42,52,80,64,58,31,44,51,62,63,68,75,104

Organism: Phycomyces blakesleeanus (strain ATCC 8743b / DSM 1359 / FGSC 10004 / NBRC 33097 / NRRL 1555) (NCBI:txid763407)

Sequence (176 aa):
MYYEKDKWFAKKSGQWVQNKIKYVKGVRHILEEYGLWLEKDLYNPIKKWRLDCKSKDTSEDSKYCAHHFLASQPDFMSQKTALHEAVEDSGHIFELYPKFHCKCNWIERYWSAAKREARLQCDYTYKSLDKNIHTFLDHTGKLPNIRWYYNRSWRYIEAYSQEMNVKEANDVVVGH

pLDDT: mean 87.56, std 10.34, range [47.5, 96.88]

Radius of gyration: 25.83 Å; Cα contacts (8 Å, |Δi|>4): 153; chains: 1; bounding box: 67×41×64 Å

Secondary structure (DSSP, 8-state):
-EEEEEEEEE-TTS-EEEEEEEEEPPHHHHHHHTT---SB-SS-TTSBPPSS-S-SS--GGG--SHHHHHHTSHHHHHPPPHHHHHHHHTT---PPPPTT-GGG-HHHHHHHHHHHHHHHH--S-HHHHHHHHHHHHHHHT-HHHHHHHHHHHHHHHHHHHTT--HHHHHHHHH--